Protein AF-A0A0K2RDH8-F1 (afdb_monomer_lite)

Structure (mmCIF, N/CA/C/O backbone):
data_AF-A0A0K2RDH8-F1
#
_entry.id   AF-A0A0K2RDH8-F1
#
loop_
_atom_site.group_PDB
_atom_site.id
_atom_site.type_symbol
_atom_site.label_atom_id
_atom_site.label_alt_id
_atom_site.label_comp_id
_atom_site.label_asym_id
_atom_site.label_entity_id
_atom_site.label_seq_id
_atom_site.pdbx_PDB_ins_code
_atom_site.Cartn_x
_atom_site.Cartn_y
_atom_site.Cartn_z
_atom_site.occupancy
_atom_site.B_iso_or_equiv
_atom_site.auth_seq_id
_atom_site.auth_comp_id
_atom_site.auth_asym_id
_atom_site.auth_atom_id
_atom_site.pdbx_PDB_model_num
ATOM 1 N N . MET A 1 1 ? 13.205 4.332 -32.716 1.00 70.31 1 MET A N 1
ATOM 2 C CA . MET A 1 1 ? 12.047 4.063 -33.598 1.00 70.31 1 MET A CA 1
ATOM 3 C C . MET A 1 1 ? 12.577 3.675 -34.963 1.00 70.31 1 MET A C 1
ATOM 5 O O . MET A 1 1 ? 13.585 4.235 -35.370 1.00 70.31 1 MET A O 1
ATOM 9 N N . LEU A 1 2 ? 11.935 2.725 -35.631 1.00 74.06 2 LEU A N 1
ATOM 10 C CA . LEU A 1 2 ? 12.314 2.208 -36.941 1.00 74.06 2 LEU A CA 1
ATOM 11 C C . LEU A 1 2 ? 11.098 2.278 -37.864 1.00 74.06 2 LEU A C 1
ATOM 13 O O . LEU A 1 2 ? 10.011 1.875 -37.451 1.00 74.06 2 LEU A O 1
ATOM 17 N N . LEU A 1 3 ? 11.282 2.765 -39.089 1.00 77.62 3 LEU A N 1
ATOM 18 C CA . LEU A 1 3 ? 10.248 2.863 -40.119 1.00 77.62 3 LEU A CA 1
ATOM 19 C C . LEU A 1 3 ? 10.689 2.112 -41.369 1.00 77.62 3 LEU A C 1
ATOM 21 O O . LEU A 1 3 ? 11.688 2.477 -41.971 1.00 77.62 3 LEU A O 1
ATOM 25 N N . GLY A 1 4 ? 9.931 1.100 -41.767 1.00 76.94 4 GLY A N 1
ATOM 26 C CA . GLY A 1 4 ? 10.148 0.283 -42.951 1.00 76.94 4 GLY A CA 1
ATOM 27 C C . GLY A 1 4 ? 9.168 0.606 -44.077 1.00 76.94 4 GLY A C 1
ATOM 28 O O . GLY A 1 4 ? 7.956 0.605 -43.856 1.00 76.94 4 GLY A O 1
ATOM 29 N N . LYS A 1 5 ? 9.676 0.829 -45.293 1.00 75.25 5 LYS A N 1
ATOM 30 C CA . LYS A 1 5 ? 8.886 0.920 -46.533 1.00 75.25 5 LYS A CA 1
ATOM 31 C C . LYS A 1 5 ? 8.709 -0.463 -47.156 1.00 75.25 5 LYS A C 1
ATOM 33 O O . LYS A 1 5 ? 9.671 -1.225 -47.198 1.00 75.25 5 LYS A O 1
ATOM 38 N N . VAL A 1 6 ? 7.524 -0.749 -47.685 1.00 73.75 6 VAL A N 1
ATOM 39 C CA . VAL A 1 6 ? 7.201 -1.987 -48.415 1.00 73.75 6 VAL A CA 1
ATOM 40 C C . VAL A 1 6 ? 7.017 -1.639 -49.905 1.00 73.75 6 VAL A C 1
ATOM 42 O O . VAL A 1 6 ? 6.419 -0.595 -50.184 1.00 73.75 6 VAL A O 1
ATOM 45 N N . PRO A 1 7 ? 7.541 -2.429 -50.865 1.00 57.62 7 PRO A N 1
ATOM 46 C CA . PRO A 1 7 ? 7.262 -2.232 -52.291 1.00 57.62 7 PRO A CA 1
ATOM 47 C C . PRO A 1 7 ? 5.766 -2.503 -52.540 1.00 57.62 7 PRO A C 1
ATOM 49 O O . PRO A 1 7 ? 5.285 -3.528 -52.076 1.00 57.62 7 PRO A O 1
ATOM 52 N N . ASP A 1 8 ? 5.047 -1.602 -53.222 1.00 61.34 8 ASP A N 1
ATOM 53 C CA . ASP A 1 8 ? 3.603 -1.680 -53.578 1.00 61.34 8 ASP A CA 1
ATOM 54 C C . ASP A 1 8 ? 2.563 -0.944 -52.690 1.00 61.34 8 ASP A C 1
ATOM 56 O O . ASP A 1 8 ? 1.364 -1.165 -52.838 1.00 61.34 8 ASP A O 1
ATOM 60 N N . ASP A 1 9 ? 2.986 0.050 -51.897 1.00 53.94 9 ASP A N 1
ATOM 61 C CA . ASP A 1 9 ? 2.147 1.177 -51.415 1.00 53.94 9 ASP A CA 1
ATOM 62 C C . ASP A 1 9 ? 1.380 1.047 -50.060 1.00 53.94 9 ASP A C 1
ATOM 64 O O . ASP A 1 9 ? 1.060 -0.014 -49.524 1.00 53.94 9 ASP A O 1
ATOM 68 N N . VAL A 1 10 ? 1.076 2.233 -49.516 1.00 53.38 10 VAL A N 1
ATOM 69 C CA . VAL A 1 10 ? 0.129 2.654 -48.457 1.00 53.38 10 VAL A CA 1
ATOM 70 C C . VAL A 1 10 ? 0.332 2.267 -46.979 1.00 53.38 10 VAL A C 1
ATOM 72 O O . VAL A 1 10 ? -0.250 2.956 -46.135 1.00 53.38 10 VAL A O 1
ATOM 75 N N . ASN A 1 11 ? 1.114 1.245 -46.601 1.00 56.88 11 ASN A N 1
ATOM 76 C CA . ASN A 1 11 ? 1.209 0.840 -45.179 1.00 56.88 11 ASN A CA 1
ATOM 77 C C . ASN A 1 11 ? 2.652 0.566 -44.699 1.00 56.88 11 ASN A C 1
ATOM 79 O O . ASN A 1 11 ? 3.202 -0.500 -44.978 1.00 56.88 11 ASN A O 1
ATOM 83 N N . PRO A 1 12 ? 3.288 1.500 -43.968 1.00 70.12 12 PRO A N 1
ATOM 84 C CA . PRO A 1 12 ? 4.641 1.291 -43.472 1.00 70.12 12 PRO A CA 1
ATOM 85 C C . PRO A 1 12 ? 4.682 0.317 -42.284 1.00 70.12 12 PRO A C 1
ATOM 87 O O . PRO A 1 12 ? 3.743 0.223 -41.491 1.00 70.12 12 PRO A O 1
ATOM 90 N N . VAL A 1 13 ? 5.817 -0.364 -42.114 1.00 71.94 13 VAL A N 1
ATOM 91 C CA . VAL A 1 13 ? 6.106 -1.161 -40.913 1.00 71.94 13 VAL A CA 1
ATOM 92 C C . VAL A 1 13 ? 6.789 -0.255 -39.898 1.00 71.94 13 VAL A C 1
ATOM 94 O O . VAL A 1 13 ? 7.854 0.284 -40.183 1.00 71.94 13 VAL A O 1
ATOM 97 N N . LEU A 1 14 ? 6.221 -0.091 -38.707 1.00 73.44 14 LEU A N 1
ATOM 98 C CA . LEU A 1 14 ? 6.846 0.686 -37.639 1.00 73.44 14 LEU A CA 1
ATOM 99 C C . LEU A 1 14 ? 7.267 -0.239 -36.500 1.00 73.44 14 LEU A C 1
ATOM 101 O O . LEU A 1 14 ? 6.499 -1.092 -36.050 1.00 73.44 14 LEU A O 1
ATOM 105 N N . ALA A 1 15 ? 8.460 -0.018 -35.965 1.00 69.31 15 ALA A N 1
ATOM 106 C CA . ALA A 1 15 ? 8.863 -0.637 -34.717 1.00 69.31 15 ALA A CA 1
ATOM 107 C C . ALA A 1 15 ? 9.393 0.392 -33.723 1.00 69.31 15 ALA A C 1
ATOM 109 O O . ALA A 1 15 ? 10.124 1.331 -34.057 1.00 69.31 15 ALA A O 1
ATOM 110 N N . VAL A 1 16 ? 9.036 0.193 -32.460 1.00 76.56 16 VAL A N 1
ATOM 111 C CA . VAL A 1 16 ? 9.572 0.967 -31.346 1.00 76.56 16 VAL A CA 1
ATOM 112 C C . VAL A 1 16 ? 10.295 -0.001 -30.428 1.00 76.56 16 VAL A C 1
ATOM 114 O O . VAL A 1 16 ? 9.712 -0.953 -29.917 1.00 76.56 16 VAL A O 1
ATOM 117 N N . VAL A 1 17 ? 11.586 0.253 -30.240 1.00 73.00 17 VAL A N 1
ATOM 118 C CA . VAL A 1 17 ? 12.487 -0.595 -29.462 1.00 73.00 17 VAL A CA 1
ATOM 119 C C . VAL A 1 17 ? 13.067 0.242 -28.342 1.00 73.00 17 VAL A C 1
ATOM 121 O O . VAL A 1 17 ? 13.613 1.318 -28.595 1.00 73.00 17 VAL A O 1
ATOM 124 N N . HIS A 1 18 ? 12.958 -0.246 -27.109 1.00 73.19 18 HIS A N 1
ATOM 125 C CA . HIS A 1 18 ? 13.639 0.353 -25.970 1.00 73.19 18 HIS A CA 1
ATOM 126 C C . HIS A 1 18 ? 14.920 -0.420 -25.660 1.00 73.19 18 HIS A C 1
ATOM 128 O O . HIS A 1 18 ? 14.896 -1.425 -24.953 1.00 73.19 18 HIS A O 1
ATOM 134 N N . ALA A 1 19 ? 16.043 0.062 -26.182 1.00 73.50 19 ALA A N 1
ATOM 135 C CA . ALA A 1 19 ? 17.353 -0.539 -25.971 1.00 73.50 19 ALA A CA 1
ATOM 136 C C . ALA A 1 19 ? 18.083 0.146 -24.802 1.00 73.50 19 ALA A C 1
ATOM 138 O O . ALA A 1 19 ? 18.918 1.027 -24.988 1.00 73.50 19 ALA A O 1
ATOM 139 N N . GLY A 1 20 ? 17.726 -0.237 -23.571 1.00 73.75 20 GLY A N 1
ATOM 140 C CA . GLY A 1 20 ? 18.547 0.050 -22.386 1.00 73.75 20 GLY A CA 1
ATOM 141 C C . GLY A 1 20 ? 19.784 -0.858 -22.329 1.00 73.75 20 GLY A C 1
ATOM 142 O O . GLY A 1 20 ? 19.969 -1.692 -23.207 1.00 73.75 20 GLY A O 1
ATOM 143 N N . ARG A 1 21 ? 20.597 -0.772 -21.265 1.00 79.62 21 ARG A N 1
ATOM 144 C CA . ARG A 1 21 ? 21.811 -1.606 -21.078 1.00 79.62 21 ARG A CA 1
ATOM 145 C C . ARG A 1 21 ? 21.624 -3.100 -21.423 1.00 79.62 21 ARG A C 1
ATOM 147 O O . ARG A 1 21 ? 22.344 -3.577 -22.294 1.00 79.62 21 ARG A O 1
ATOM 154 N N . PRO A 1 22 ? 20.657 -3.834 -20.827 1.00 72.50 22 PRO A N 1
ATOM 155 C CA . PRO A 1 22 ? 20.458 -5.247 -21.160 1.00 72.50 22 PRO A CA 1
ATOM 156 C C . PRO A 1 22 ? 19.930 -5.455 -22.584 1.00 72.50 22 PRO A C 1
ATOM 158 O O . PRO A 1 22 ? 20.224 -6.472 -23.192 1.00 72.50 22 PRO A O 1
ATOM 161 N N . GLY A 1 23 ? 19.175 -4.498 -23.133 1.00 71.12 23 GLY A N 1
ATOM 162 C CA . GLY A 1 23 ? 18.646 -4.582 -24.495 1.00 71.12 23 GLY A CA 1
ATOM 163 C C . GLY A 1 23 ? 19.726 -4.390 -25.558 1.00 71.12 23 GLY A C 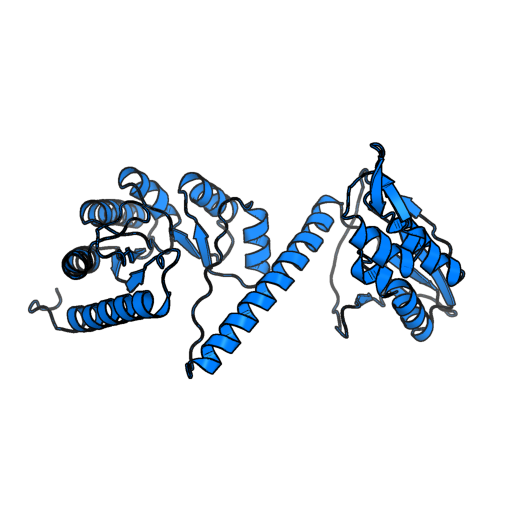1
ATOM 164 O O . GLY A 1 23 ? 19.755 -5.136 -26.530 1.00 71.12 23 GLY A O 1
ATOM 165 N N . VAL A 1 24 ? 20.632 -3.430 -25.352 1.00 80.31 24 VAL A N 1
ATOM 166 C CA . VAL A 1 24 ? 21.806 -3.230 -26.214 1.00 80.31 24 VAL A CA 1
ATOM 167 C C . VAL A 1 24 ? 22.713 -4.456 -26.144 1.00 80.31 24 VAL A C 1
ATOM 169 O O . VAL A 1 24 ? 23.054 -4.998 -27.187 1.00 80.31 24 VAL A O 1
ATOM 172 N N . ALA A 1 25 ? 23.013 -4.960 -24.942 1.00 75.06 25 ALA A N 1
ATOM 173 C CA . ALA A 1 25 ? 23.822 -6.170 -24.778 1.00 75.06 25 ALA A CA 1
ATOM 174 C C . ALA A 1 25 ? 23.176 -7.427 -25.397 1.00 75.06 25 ALA A C 1
ATOM 176 O O . ALA A 1 25 ? 23.885 -8.304 -25.877 1.00 75.06 25 ALA A O 1
ATOM 177 N N . ALA A 1 26 ? 21.842 -7.510 -25.409 1.00 76.44 26 ALA A N 1
ATOM 178 C CA . ALA A 1 26 ? 21.089 -8.610 -26.017 1.00 76.44 26 ALA A CA 1
ATOM 179 C C . ALA A 1 26 ? 20.727 -8.382 -27.499 1.00 76.44 26 ALA A C 1
ATOM 181 O O . ALA A 1 26 ? 19.942 -9.150 -28.051 1.00 76.44 26 ALA A O 1
ATOM 182 N N . ASP A 1 27 ? 21.247 -7.322 -28.126 1.00 78.06 27 ASP A N 1
ATOM 183 C CA . ASP A 1 27 ? 21.062 -6.999 -29.547 1.00 78.06 27 ASP A CA 1
ATOM 184 C C . ASP A 1 27 ? 19.591 -6.960 -30.027 1.00 78.06 27 ASP A C 1
ATOM 186 O O . ASP A 1 27 ? 19.226 -7.342 -31.143 1.00 78.06 27 ASP A O 1
ATOM 190 N N . ILE A 1 28 ? 18.693 -6.457 -29.172 1.00 75.88 28 ILE A N 1
ATOM 191 C CA . ILE A 1 28 ? 17.247 -6.435 -29.468 1.00 75.88 28 ILE A CA 1
ATOM 192 C C . ILE A 1 28 ? 16.892 -5.532 -30.662 1.00 75.88 28 ILE A C 1
ATOM 194 O O . ILE A 1 28 ? 15.822 -5.670 -31.263 1.00 75.88 28 ILE A O 1
ATOM 198 N N . VAL A 1 29 ? 17.765 -4.575 -30.987 1.00 82.12 29 VAL A N 1
ATOM 199 C CA . VAL A 1 29 ? 17.591 -3.639 -32.103 1.00 82.12 29 VAL A CA 1
ATOM 200 C C . VAL A 1 29 ? 17.701 -4.397 -33.418 1.00 82.12 29 VAL A C 1
ATOM 202 O O . VAL A 1 29 ? 16.797 -4.302 -34.251 1.00 82.12 29 VAL A O 1
ATOM 205 N N . SER A 1 30 ? 18.735 -5.223 -33.558 1.00 84.06 30 SER A N 1
ATOM 206 C CA . SER A 1 30 ? 18.935 -6.062 -34.734 1.00 84.06 30 SER A CA 1
ATOM 207 C C . SER A 1 30 ? 17.834 -7.102 -34.879 1.00 84.06 30 SER A C 1
ATOM 209 O O . SER A 1 30 ? 17.258 -7.243 -35.959 1.00 84.06 30 SER A O 1
ATOM 211 N N . ALA A 1 31 ? 17.444 -7.749 -33.777 1.00 76.38 31 ALA A N 1
ATOM 212 C CA . ALA A 1 31 ? 16.314 -8.679 -33.770 1.00 76.38 31 ALA A CA 1
ATOM 213 C C . ALA A 1 31 ? 15.014 -8.017 -34.266 1.00 76.38 31 ALA A C 1
ATOM 215 O O . ALA A 1 31 ? 14.235 -8.618 -35.008 1.00 76.38 31 ALA A O 1
ATOM 216 N N . THR A 1 32 ? 14.798 -6.747 -33.916 1.00 77.50 32 THR A N 1
ATOM 217 C CA . THR A 1 32 ? 13.632 -5.996 -34.389 1.00 77.50 32 THR A CA 1
ATOM 218 C C . THR A 1 32 ? 13.702 -5.702 -35.882 1.00 77.50 32 THR A C 1
ATOM 220 O O . THR A 1 32 ? 12.703 -5.843 -36.581 1.00 77.50 32 THR A O 1
ATOM 223 N N . VAL A 1 33 ? 14.867 -5.303 -36.388 1.00 82.38 33 VAL A N 1
ATOM 224 C CA . VAL A 1 33 ? 15.071 -5.060 -37.823 1.00 82.38 33 VAL A CA 1
ATOM 225 C C . VAL A 1 33 ? 14.799 -6.326 -38.633 1.00 82.38 33 VAL A C 1
ATOM 227 O O . VAL A 1 33 ? 14.132 -6.257 -39.666 1.00 82.38 33 VAL A O 1
ATOM 230 N N . VAL A 1 34 ? 15.265 -7.482 -38.152 1.00 82.31 34 VAL A N 1
ATOM 231 C CA . VAL A 1 34 ? 14.977 -8.787 -38.764 1.00 82.31 34 VAL A CA 1
ATOM 232 C C . VAL A 1 34 ? 13.469 -9.027 -38.827 1.00 82.31 34 VAL A C 1
ATOM 234 O O . VAL A 1 34 ? 12.943 -9.345 -39.891 1.00 82.31 34 VAL A O 1
ATOM 237 N N . GLU A 1 35 ? 12.750 -8.789 -37.731 1.00 77.25 35 GLU A N 1
ATOM 238 C CA . GLU A 1 35 ? 11.293 -8.941 -37.703 1.00 77.25 35 GLU A CA 1
ATOM 239 C C . GLU A 1 35 ? 10.574 -7.956 -38.641 1.00 77.25 35 GLU A C 1
ATOM 241 O O . GLU A 1 35 ? 9.589 -8.310 -39.289 1.00 77.25 35 GLU A O 1
ATOM 246 N N . MET A 1 36 ? 11.071 -6.725 -38.778 1.00 79.50 36 MET A N 1
ATOM 247 C CA . MET A 1 36 ? 10.525 -5.763 -39.739 1.00 79.50 36 MET A CA 1
ATOM 248 C C . MET A 1 36 ? 10.727 -6.225 -41.184 1.00 79.50 36 MET A C 1
ATOM 250 O O . MET A 1 36 ? 9.798 -6.133 -41.988 1.00 79.50 36 MET A O 1
ATOM 254 N N . ARG A 1 37 ? 11.912 -6.753 -41.514 1.00 83.19 37 ARG A N 1
ATOM 255 C CA . ARG A 1 37 ? 12.211 -7.319 -42.840 1.00 83.19 37 ARG A CA 1
ATOM 256 C C . ARG A 1 37 ? 11.327 -8.528 -43.142 1.00 83.19 37 ARG A C 1
ATOM 258 O O . ARG A 1 37 ? 10.756 -8.594 -44.226 1.00 83.19 37 ARG A O 1
ATOM 265 N N . ASN A 1 38 ? 11.116 -9.414 -42.166 1.00 76.69 38 ASN A N 1
ATOM 266 C CA . ASN A 1 38 ? 10.187 -10.547 -42.288 1.00 76.69 38 ASN A CA 1
ATOM 267 C C . ASN A 1 38 ? 8.746 -10.103 -42.592 1.00 76.69 38 ASN A C 1
ATOM 269 O O . ASN A 1 38 ? 7.980 -10.843 -43.202 1.00 76.69 38 ASN A O 1
ATOM 273 N N . ARG A 1 39 ? 8.381 -8.879 -42.196 1.00 74.00 39 ARG A N 1
ATOM 274 C CA . ARG A 1 39 ? 7.083 -8.251 -42.484 1.00 74.00 39 ARG A CA 1
ATOM 275 C C . ARG A 1 39 ? 7.057 -7.446 -43.786 1.00 74.00 39 ARG A C 1
ATOM 277 O O . ARG A 1 39 ? 6.084 -6.740 -44.033 1.00 74.00 39 ARG A O 1
ATOM 284 N N . GLY A 1 40 ? 8.096 -7.548 -44.612 1.00 79.62 40 GLY A N 1
ATOM 285 C CA . GLY A 1 40 ? 8.171 -6.916 -45.929 1.00 79.62 40 GLY A CA 1
ATOM 286 C C . GLY A 1 40 ? 8.832 -5.537 -45.949 1.00 79.62 40 GLY A C 1
ATOM 287 O O . GLY A 1 40 ? 8.817 -4.884 -46.990 1.00 79.62 40 GLY A O 1
ATOM 288 N N . ALA A 1 41 ? 9.424 -5.069 -44.843 1.00 80.38 41 ALA A N 1
ATOM 289 C CA . ALA A 1 41 ? 10.174 -3.815 -44.852 1.00 80.38 41 ALA A CA 1
ATOM 290 C C . ALA A 1 41 ? 11.450 -3.945 -45.706 1.00 80.38 41 ALA A C 1
ATOM 292 O O . ALA A 1 41 ? 12.405 -4.610 -45.309 1.00 80.38 41 ALA A O 1
ATOM 293 N N . ALA A 1 42 ? 11.471 -3.277 -46.857 1.00 76.94 42 ALA A N 1
ATOM 294 C CA . ALA A 1 42 ? 12.588 -3.260 -47.796 1.00 76.94 42 ALA A CA 1
ATOM 295 C C . ALA A 1 42 ? 13.574 -2.109 -47.529 1.00 76.94 42 ALA A C 1
ATOM 297 O O . ALA A 1 42 ? 14.782 -2.309 -47.616 1.00 76.94 42 ALA A O 1
ATOM 298 N N . ALA A 1 43 ? 13.081 -0.921 -47.161 1.00 81.00 43 ALA A N 1
ATOM 299 C CA . ALA A 1 43 ? 13.923 0.224 -46.794 1.00 81.00 43 ALA A CA 1
ATOM 300 C C . ALA A 1 43 ? 13.580 0.700 -45.383 1.00 81.00 43 ALA A C 1
ATOM 302 O O . ALA A 1 43 ? 12.448 1.124 -45.152 1.00 81.00 43 ALA A O 1
ATOM 303 N N . ILE A 1 44 ? 14.534 0.612 -44.450 1.00 82.62 44 ILE A N 1
ATOM 304 C CA . ILE A 1 44 ? 14.329 0.949 -43.036 1.00 82.62 44 ILE A CA 1
ATOM 305 C C . ILE A 1 44 ? 15.114 2.214 -42.678 1.00 82.62 44 ILE A C 1
ATOM 307 O O . ILE A 1 44 ? 16.330 2.249 -42.845 1.00 82.62 44 ILE A O 1
ATOM 311 N N . SER A 1 45 ? 14.417 3.214 -42.142 1.00 80.69 45 SER A N 1
ATOM 312 C CA . SER A 1 45 ? 14.985 4.422 -41.535 1.00 80.69 45 SER A CA 1
ATOM 313 C C . SER A 1 45 ? 14.870 4.348 -40.013 1.00 80.69 45 SER A C 1
ATOM 315 O O . SER A 1 45 ? 13.899 3.794 -39.484 1.00 80.69 45 SER A O 1
ATOM 317 N N . ALA A 1 46 ? 15.839 4.912 -39.292 1.00 81.88 46 ALA A N 1
ATOM 318 C CA . ALA A 1 46 ? 15.867 4.876 -37.832 1.00 81.88 46 ALA A CA 1
ATOM 319 C C . ALA A 1 46 ? 15.970 6.264 -37.189 1.00 81.88 46 ALA A C 1
ATOM 321 O O . ALA A 1 46 ? 16.707 7.131 -37.644 1.00 81.88 46 ALA A O 1
ATOM 322 N N . TRP A 1 47 ? 15.300 6.435 -36.050 1.00 84.31 47 TRP A N 1
ATOM 323 C CA . TRP A 1 47 ? 15.434 7.593 -35.162 1.00 84.31 47 TRP A CA 1
ATOM 324 C C . TRP A 1 47 ? 15.869 7.102 -33.781 1.00 84.31 47 TRP A C 1
ATOM 326 O O . TRP A 1 47 ? 15.197 6.247 -33.184 1.00 84.31 47 TRP A O 1
ATOM 336 N N . VAL A 1 48 ? 16.972 7.650 -33.265 1.00 78.56 48 VAL A N 1
ATOM 337 C CA . VAL A 1 48 ? 17.544 7.307 -31.955 1.00 78.56 48 VAL A CA 1
ATOM 338 C C . VAL A 1 48 ? 17.454 8.530 -31.044 1.00 78.56 48 VAL A C 1
ATOM 340 O O . VAL A 1 48 ? 18.196 9.496 -31.191 1.00 78.56 48 VAL A O 1
ATOM 343 N N . GLY A 1 49 ? 16.523 8.502 -30.093 1.00 63.44 49 GLY A N 1
ATOM 344 C CA . GLY A 1 49 ? 16.353 9.561 -29.098 1.00 63.44 49 GLY A CA 1
ATOM 345 C C . GLY A 1 49 ? 14.969 9.529 -28.438 1.00 63.44 49 GLY A C 1
ATOM 346 O O . GLY A 1 49 ? 14.088 8.806 -28.912 1.00 63.44 49 GLY A O 1
ATOM 347 N N . PRO A 1 50 ? 14.751 10.302 -27.357 1.00 60.53 50 PRO A N 1
ATOM 348 C CA . PRO A 1 50 ? 15.760 11.010 -26.567 1.00 60.53 50 PRO A CA 1
ATOM 349 C C . PRO A 1 50 ? 16.590 10.041 -25.711 1.00 60.53 50 PRO A C 1
ATOM 351 O O . PRO A 1 50 ? 16.086 9.031 -25.223 1.00 60.53 50 PRO A O 1
ATOM 354 N N . SER A 1 51 ? 17.862 10.364 -25.495 1.00 64.38 51 SER A N 1
ATOM 355 C CA . SER A 1 51 ? 18.792 9.533 -24.727 1.00 64.38 51 SER A CA 1
ATOM 356 C C . SER A 1 51 ? 19.711 10.366 -23.840 1.00 64.38 51 SER A C 1
ATOM 358 O O . SER A 1 51 ? 20.027 11.510 -24.167 1.00 64.38 51 SER A O 1
ATOM 360 N N . ILE A 1 52 ? 20.152 9.781 -22.725 1.00 61.53 52 ILE A N 1
ATOM 361 C CA . ILE A 1 52 ? 21.192 10.368 -21.870 1.00 61.53 52 ILE A CA 1
ATOM 362 C C . ILE A 1 52 ? 22.521 10.292 -22.632 1.00 61.53 52 ILE A C 1
ATOM 364 O O . ILE A 1 52 ? 22.797 9.273 -23.266 1.00 61.53 52 ILE A O 1
ATOM 368 N N . CYS A 1 53 ? 23.310 11.369 -22.611 1.00 74.25 53 CYS A N 1
ATOM 369 C CA . CYS A 1 53 ? 24.608 11.371 -23.279 1.00 74.25 53 CYS A CA 1
ATOM 370 C C . CYS A 1 53 ? 25.566 10.377 -22.605 1.00 74.25 53 CYS A C 1
ATOM 372 O O . CYS A 1 53 ? 25.501 10.200 -21.386 1.00 74.25 53 CYS A O 1
ATOM 374 N N . GLY A 1 54 ? 26.450 9.746 -23.384 1.00 75.56 54 GLY A N 1
ATOM 375 C CA . GLY A 1 54 ? 27.417 8.770 -22.869 1.00 75.56 54 GLY A CA 1
ATOM 376 C C . GLY A 1 54 ? 28.335 9.322 -21.780 1.00 75.56 54 GLY A C 1
ATOM 377 O O . GLY A 1 54 ? 28.776 8.573 -20.924 1.00 75.56 54 GLY A O 1
ATOM 378 N N . GLU A 1 55 ? 28.527 10.641 -21.745 1.00 78.75 55 GLU A N 1
ATOM 379 C CA . GLU A 1 55 ? 29.402 11.340 -20.799 1.00 78.75 55 GLU A CA 1
ATOM 380 C C . GLU A 1 55 ? 28.656 11.899 -19.567 1.00 78.75 55 GLU A C 1
ATOM 382 O O . GLU A 1 55 ? 29.256 12.537 -18.702 1.00 78.75 55 GLU A O 1
ATOM 387 N N . CYS A 1 56 ? 27.332 11.712 -19.490 1.00 70.38 56 CYS A N 1
ATOM 388 C CA . CYS A 1 56 ? 26.457 12.422 -18.548 1.00 70.38 56 CYS A CA 1
ATOM 389 C C . CYS A 1 56 ? 26.139 11.637 -17.265 1.00 70.38 56 CYS A C 1
ATOM 391 O O . CYS A 1 56 ? 25.453 12.169 -16.390 1.00 70.38 56 CYS A O 1
ATOM 393 N N . TYR A 1 57 ? 26.534 10.367 -17.163 1.00 67.50 57 TYR A N 1
ATOM 394 C CA . TYR A 1 57 ? 26.180 9.523 -16.024 1.00 67.50 57 TYR A CA 1
ATOM 395 C C . TYR A 1 57 ? 27.215 8.432 -15.777 1.00 67.50 57 TYR A C 1
ATOM 397 O O . TYR A 1 57 ? 27.799 7.883 -16.706 1.00 67.50 57 TYR A O 1
ATOM 405 N N . GLU A 1 58 ? 27.398 8.111 -14.504 1.00 86.31 58 GLU A N 1
ATOM 406 C CA . GLU A 1 58 ? 28.356 7.113 -14.055 1.00 86.31 58 GLU A CA 1
ATOM 407 C C . GLU A 1 58 ? 27.715 5.729 -13.937 1.00 86.31 58 GLU A C 1
ATOM 409 O O . GLU A 1 58 ? 26.544 5.583 -13.563 1.00 86.31 58 GLU A O 1
ATOM 414 N N . VAL A 1 59 ? 28.506 4.702 -14.233 1.00 80.69 59 VAL A N 1
ATOM 415 C CA . VAL A 1 59 ? 28.168 3.297 -14.010 1.00 80.69 59 VAL A CA 1
ATOM 416 C C . VAL A 1 59 ? 29.307 2.585 -13.274 1.00 80.69 59 VAL A C 1
ATOM 418 O O . VAL A 1 59 ? 30.451 3.012 -13.369 1.00 80.69 59 VAL A O 1
ATOM 421 N N . PRO A 1 60 ? 29.048 1.468 -12.573 1.00 88.25 60 PRO A N 1
ATOM 422 C CA . PRO A 1 60 ? 30.121 0.619 -12.063 1.00 88.25 60 PRO A CA 1
ATOM 423 C C . PRO A 1 60 ? 31.067 0.139 -13.174 1.00 88.25 60 PRO A C 1
ATOM 425 O O . PRO A 1 60 ? 30.614 -0.246 -14.253 1.00 88.25 60 PRO A O 1
ATOM 428 N N . GLU A 1 61 ? 32.368 0.083 -12.885 1.00 89.38 61 GLU A N 1
ATOM 429 C CA . GLU A 1 61 ? 33.407 -0.312 -13.852 1.00 89.38 61 GLU A CA 1
ATOM 430 C C . GLU A 1 61 ? 33.157 -1.692 -14.473 1.00 89.38 61 GLU A C 1
ATOM 432 O O . GLU A 1 61 ? 33.262 -1.868 -15.687 1.00 89.38 61 GLU A O 1
ATOM 437 N N . GLN A 1 62 ? 32.753 -2.662 -13.648 1.00 82.50 62 GLN A N 1
ATOM 438 C CA . GLN A 1 62 ? 32.431 -4.006 -14.125 1.00 82.50 62 GLN A CA 1
ATOM 439 C C . GLN A 1 62 ? 31.282 -3.980 -15.138 1.00 82.50 62 GLN A C 1
ATOM 441 O O . GLN A 1 62 ? 31.371 -4.588 -16.195 1.00 82.50 62 GLN A O 1
ATOM 446 N N . LEU A 1 63 ? 30.234 -3.199 -14.864 1.00 80.00 63 LEU A N 1
ATOM 447 C CA . LEU A 1 63 ? 29.080 -3.086 -15.753 1.00 80.00 63 LEU A CA 1
ATOM 448 C C . LEU A 1 63 ? 29.453 -2.445 -17.095 1.00 80.00 63 LEU A C 1
ATOM 450 O O . LEU A 1 63 ? 28.918 -2.833 -18.132 1.00 80.00 63 LEU A O 1
ATOM 454 N N . ARG A 1 64 ? 30.342 -1.450 -17.080 1.00 93.56 64 ARG A N 1
ATOM 455 C CA . ARG A 1 64 ? 30.849 -0.832 -18.305 1.00 93.56 64 ARG A CA 1
ATOM 456 C C . ARG A 1 64 ? 31.613 -1.840 -19.152 1.00 93.56 64 ARG A C 1
ATOM 458 O O . ARG A 1 64 ? 31.352 -1.942 -20.346 1.00 93.56 64 ARG A O 1
ATOM 465 N N . THR A 1 65 ? 32.496 -2.601 -18.510 1.00 91.38 65 THR A N 1
ATOM 466 C CA . THR A 1 65 ? 33.269 -3.673 -19.142 1.00 91.38 65 THR A CA 1
ATOM 467 C C . THR A 1 65 ? 32.356 -4.741 -19.741 1.00 91.38 65 THR A C 1
ATOM 469 O O . THR A 1 65 ? 32.518 -5.081 -20.908 1.00 91.38 65 THR A O 1
ATOM 472 N N . ASP A 1 66 ? 31.352 -5.212 -18.999 1.00 83.94 66 ASP A N 1
ATOM 473 C CA . ASP A 1 66 ? 30.449 -6.277 -19.453 1.00 83.94 66 ASP A CA 1
ATOM 474 C C . ASP A 1 66 ? 29.623 -5.857 -20.681 1.00 83.94 66 ASP A C 1
ATOM 476 O O . ASP A 1 66 ? 29.466 -6.626 -21.629 1.00 83.94 66 ASP A O 1
ATOM 480 N N . VAL A 1 67 ? 29.100 -4.625 -20.695 1.00 83.06 67 VAL A N 1
ATOM 481 C CA . VAL A 1 67 ? 28.304 -4.120 -21.828 1.00 83.06 67 VAL A CA 1
ATOM 482 C C . VAL A 1 67 ? 29.197 -3.800 -23.028 1.00 83.06 67 VAL A C 1
ATOM 484 O O . VAL A 1 67 ? 28.836 -4.144 -24.152 1.00 83.06 67 VAL A O 1
ATOM 487 N N . ALA A 1 68 ? 30.374 -3.208 -22.807 1.00 91.06 68 ALA A N 1
ATOM 488 C CA . ALA A 1 68 ? 31.325 -2.909 -23.876 1.00 91.06 68 ALA A CA 1
ATOM 489 C C . ALA A 1 68 ? 31.960 -4.171 -24.482 1.00 91.06 68 ALA A C 1
ATOM 491 O O . ALA A 1 68 ? 32.335 -4.160 -25.650 1.00 91.06 68 ALA A O 1
ATOM 492 N N . ALA A 1 69 ? 32.038 -5.275 -23.733 1.00 90.25 69 ALA A N 1
ATOM 493 C CA . ALA A 1 69 ? 32.448 -6.568 -24.276 1.00 90.25 69 ALA A CA 1
ATOM 494 C C . ALA A 1 69 ? 31.449 -7.101 -25.319 1.00 90.25 69 ALA A C 1
ATOM 496 O O . ALA A 1 69 ? 31.858 -7.756 -26.274 1.00 90.25 69 ALA A O 1
ATOM 497 N N . ALA A 1 70 ? 30.153 -6.811 -25.148 1.00 83.94 70 ALA A N 1
ATOM 498 C CA . ALA A 1 70 ? 29.111 -7.181 -26.105 1.00 83.94 70 ALA A CA 1
ATOM 499 C C . ALA A 1 70 ? 28.967 -6.159 -27.247 1.00 83.94 70 ALA A C 1
ATOM 501 O O . ALA A 1 70 ? 28.767 -6.547 -28.394 1.00 83.94 70 ALA A O 1
ATOM 502 N N . VAL A 1 71 ? 29.059 -4.860 -26.939 1.00 90.62 71 VAL A N 1
ATOM 503 C CA . VAL A 1 71 ? 28.910 -3.757 -27.903 1.00 90.62 71 VAL A CA 1
ATOM 504 C C . VAL A 1 71 ? 29.976 -2.685 -27.620 1.00 90.62 71 VAL A C 1
ATOM 506 O O . VAL A 1 71 ? 29.736 -1.795 -26.792 1.00 90.62 71 VAL A O 1
ATOM 509 N N . PRO A 1 72 ? 31.155 -2.752 -28.269 1.00 94.75 72 PRO A N 1
ATOM 510 C CA . PRO A 1 72 ? 32.313 -1.903 -27.963 1.00 94.75 72 PRO A CA 1
ATOM 511 C C . PRO A 1 72 ? 32.044 -0.399 -28.025 1.00 94.75 72 PRO A C 1
ATOM 513 O O . PRO A 1 72 ? 32.582 0.365 -27.226 1.00 94.75 72 PRO A O 1
ATOM 516 N N . GLU A 1 73 ? 31.159 0.034 -28.918 1.00 94.06 73 GLU A N 1
ATOM 517 C CA . GLU A 1 73 ? 30.796 1.437 -29.135 1.00 94.06 73 GLU A CA 1
ATOM 518 C C . GLU A 1 73 ? 30.033 2.042 -27.955 1.00 94.06 73 GLU A C 1
ATOM 520 O O . GLU A 1 73 ? 29.852 3.255 -27.891 1.00 94.06 73 GLU A O 1
ATOM 525 N N . THR A 1 74 ? 29.600 1.216 -26.998 1.00 92.62 74 THR A N 1
ATOM 526 C CA . THR A 1 74 ? 29.022 1.706 -25.746 1.00 92.62 74 THR A CA 1
ATOM 527 C C . THR A 1 74 ? 30.068 2.210 -24.760 1.00 92.62 74 THR A C 1
ATOM 529 O O . THR A 1 74 ? 29.697 2.883 -23.801 1.00 92.62 74 THR A O 1
ATOM 532 N N . TRP A 1 75 ? 31.356 1.920 -24.957 1.00 95.62 75 TRP A N 1
ATOM 533 C CA . TRP A 1 75 ? 32.409 2.359 -24.049 1.00 95.62 75 TRP A CA 1
ATOM 534 C C . TRP A 1 75 ? 32.477 3.886 -23.969 1.00 95.62 75 TRP A C 1
ATOM 536 O O . TRP A 1 75 ? 32.703 4.569 -24.967 1.00 95.62 75 TRP A O 1
ATOM 546 N N . SER A 1 76 ? 32.325 4.432 -22.763 1.00 93.38 76 SER A N 1
ATOM 547 C CA . SER A 1 76 ? 32.431 5.869 -22.537 1.00 93.38 76 SER A CA 1
ATOM 548 C C . SER A 1 76 ? 33.032 6.187 -21.168 1.00 93.38 76 SER A C 1
ATOM 550 O O . SER A 1 76 ? 33.245 5.313 -20.320 1.00 93.38 76 SER A O 1
ATOM 552 N N . THR A 1 77 ? 33.319 7.463 -20.962 1.00 91.19 77 THR A N 1
ATOM 553 C CA . THR A 1 77 ? 33.759 8.044 -19.694 1.00 91.19 77 THR A CA 1
ATOM 554 C C . THR A 1 77 ? 32.980 9.328 -19.470 1.00 91.19 77 THR A C 1
ATOM 556 O O . THR A 1 77 ? 32.724 10.065 -20.420 1.00 91.19 77 THR A O 1
ATOM 559 N N . THR A 1 78 ? 32.601 9.608 -18.227 1.00 83.81 78 THR A N 1
ATOM 560 C CA . THR A 1 78 ? 31.915 10.854 -17.889 1.00 83.81 78 THR A CA 1
ATOM 561 C C . THR A 1 78 ? 32.807 12.062 -18.155 1.00 83.81 78 THR A C 1
ATOM 563 O O . THR A 1 78 ? 34.036 11.951 -18.202 1.00 83.81 78 THR A O 1
ATOM 566 N N . SER A 1 79 ? 32.208 13.251 -18.247 1.00 76.06 79 SER A N 1
ATOM 567 C CA . SER A 1 79 ? 32.976 14.498 -18.381 1.00 76.06 79 SER A CA 1
ATOM 568 C C . SER A 1 79 ? 33.843 14.833 -17.153 1.00 76.06 79 SER A C 1
ATOM 570 O O . SER A 1 79 ? 34.681 15.729 -17.222 1.00 76.06 79 SER A O 1
ATOM 572 N N . TRP A 1 80 ? 33.695 14.089 -16.050 1.00 82.06 80 TRP A N 1
ATOM 573 C CA . TRP A 1 80 ? 34.524 14.151 -14.839 1.00 82.06 80 TRP A CA 1
ATOM 574 C C . TRP A 1 80 ? 35.386 12.891 -14.623 1.00 82.06 80 TRP A C 1
ATOM 576 O O . TRP A 1 80 ? 35.912 12.684 -13.531 1.00 82.06 80 TRP A O 1
ATOM 586 N N . GLY A 1 81 ? 35.577 12.068 -15.662 1.00 88.44 81 GLY A N 1
ATOM 587 C CA . GLY A 1 81 ? 36.598 11.013 -15.697 1.00 88.44 81 GLY A CA 1
ATOM 588 C C . GLY A 1 81 ? 36.215 9.683 -15.043 1.00 88.44 81 GLY A C 1
ATOM 589 O O . GLY A 1 81 ? 37.100 8.876 -14.765 1.00 88.44 81 GLY A O 1
ATOM 590 N N . THR A 1 82 ? 34.927 9.434 -14.799 1.00 90.12 82 THR A N 1
ATOM 591 C CA . THR A 1 82 ? 34.433 8.167 -14.233 1.00 90.12 82 THR A CA 1
ATOM 592 C C . THR A 1 82 ? 33.856 7.230 -15.306 1.00 90.12 82 THR A C 1
ATOM 594 O O . THR A 1 82 ? 33.500 7.685 -16.396 1.00 90.12 82 THR A O 1
ATOM 597 N N . PRO A 1 83 ? 33.783 5.909 -15.055 1.00 89.94 83 PRO A N 1
ATOM 598 C CA . PRO A 1 83 ? 33.228 4.936 -16.002 1.00 89.94 83 PRO A CA 1
ATOM 599 C C . PRO A 1 83 ? 31.795 5.276 -16.456 1.00 89.94 83 PRO A C 1
ATOM 601 O O . PRO A 1 83 ? 30.919 5.505 -15.622 1.00 89.94 83 PRO A O 1
ATOM 604 N N . ALA A 1 84 ? 31.529 5.270 -17.769 1.00 89.81 84 ALA A N 1
ATOM 605 C CA . ALA A 1 84 ? 30.216 5.582 -18.347 1.00 89.81 84 ALA A CA 1
ATOM 606 C C . ALA A 1 84 ? 29.854 4.690 -19.554 1.00 89.81 84 ALA A C 1
ATOM 608 O O . ALA A 1 84 ? 30.682 3.918 -20.039 1.00 89.81 84 ALA A O 1
ATOM 609 N N . LEU A 1 85 ? 28.611 4.783 -20.046 1.00 89.38 85 LEU A N 1
ATOM 610 C CA . LEU A 1 85 ? 28.141 4.030 -21.219 1.00 89.38 85 LEU A CA 1
ATOM 611 C C . LEU A 1 85 ? 27.391 4.919 -22.227 1.00 89.38 85 LEU A C 1
ATOM 613 O O . LEU A 1 85 ? 26.346 5.488 -21.900 1.00 89.38 85 LEU A O 1
ATOM 617 N N . ASP A 1 86 ? 27.840 4.948 -23.482 1.00 92.06 86 ASP A N 1
ATOM 618 C CA . ASP A 1 86 ? 27.138 5.567 -24.615 1.00 92.06 86 ASP A CA 1
ATOM 619 C C . ASP A 1 86 ? 26.214 4.550 -25.309 1.00 92.06 86 ASP A C 1
ATOM 621 O O . ASP A 1 86 ? 26.495 3.996 -26.372 1.00 92.06 86 ASP A O 1
ATOM 625 N N . LEU A 1 87 ? 25.067 4.271 -24.685 1.00 87.50 87 LEU A N 1
ATOM 626 C CA . LEU A 1 87 ? 24.056 3.384 -25.275 1.00 87.50 87 LEU A CA 1
ATOM 627 C C . LEU A 1 87 ? 23.552 3.870 -26.647 1.00 87.50 87 LEU A C 1
ATOM 629 O O . LEU A 1 87 ? 23.358 3.029 -27.525 1.00 87.50 87 LEU A O 1
ATOM 633 N N . PRO A 1 88 ? 23.351 5.181 -26.887 1.00 85.19 88 PRO A N 1
ATOM 634 C CA . PRO A 1 88 ? 23.045 5.689 -28.223 1.00 85.19 88 PRO A CA 1
ATOM 635 C C . PRO A 1 88 ? 24.092 5.340 -29.276 1.00 85.19 88 PRO A C 1
ATOM 637 O O . PRO A 1 88 ? 23.707 5.060 -30.410 1.00 85.19 88 PRO A O 1
ATOM 640 N N . ALA A 1 89 ? 25.382 5.370 -28.934 1.00 88.56 89 ALA A N 1
ATOM 641 C CA . ALA A 1 89 ? 26.445 4.926 -29.827 1.00 88.56 89 ALA A CA 1
ATOM 642 C C . ALA A 1 89 ? 26.357 3.417 -30.096 1.00 88.56 89 ALA A C 1
ATOM 644 O O . ALA A 1 89 ? 26.396 3.025 -31.258 1.00 88.56 89 ALA A O 1
ATOM 645 N N . GLY A 1 90 ? 26.097 2.593 -29.077 1.00 90.12 90 GLY A N 1
ATOM 646 C CA . GLY A 1 90 ? 25.863 1.154 -29.267 1.00 90.12 90 GLY A CA 1
ATOM 647 C C . GLY A 1 90 ? 24.668 0.834 -30.175 1.00 90.12 90 GLY A C 1
ATOM 648 O O . GLY A 1 90 ? 24.771 0.025 -31.090 1.00 90.12 90 GLY A O 1
ATOM 649 N N . VAL A 1 91 ? 23.539 1.525 -29.990 1.00 89.06 91 VAL A N 1
ATOM 650 C CA . VAL A 1 91 ? 22.355 1.373 -30.860 1.00 89.06 91 VAL A CA 1
ATOM 651 C C . VAL A 1 91 ? 22.648 1.837 -32.289 1.00 89.06 91 VAL A C 1
ATOM 653 O O . VAL A 1 91 ? 22.198 1.209 -33.246 1.00 89.06 91 VAL A O 1
ATOM 656 N N . ARG A 1 92 ? 23.399 2.935 -32.453 1.00 88.38 92 ARG A N 1
ATOM 657 C CA . ARG A 1 92 ? 23.839 3.409 -33.773 1.00 88.38 92 ARG A CA 1
ATOM 658 C C . ARG A 1 92 ? 24.728 2.375 -34.459 1.00 88.38 92 ARG A C 1
ATOM 660 O O . ARG A 1 92 ? 24.492 2.106 -35.630 1.00 88.38 92 ARG A O 1
ATOM 667 N N . ALA A 1 93 ? 25.664 1.765 -33.735 1.00 89.56 93 ALA A N 1
ATOM 668 C CA . ALA A 1 93 ? 26.540 0.723 -34.262 1.00 89.56 93 ALA A CA 1
ATOM 669 C C . ALA A 1 93 ? 25.749 -0.505 -34.740 1.00 89.56 93 ALA A C 1
ATOM 671 O O . ALA A 1 93 ? 25.937 -0.956 -35.866 1.00 89.56 93 ALA A O 1
ATOM 672 N N . GLN A 1 94 ? 24.784 -0.975 -33.942 1.00 90.81 94 GLN A N 1
ATOM 673 C CA . GLN A 1 94 ? 23.900 -2.089 -34.316 1.00 90.81 94 GLN A CA 1
ATOM 674 C C . GLN A 1 94 ? 23.085 -1.793 -35.584 1.00 90.81 94 GLN A C 1
ATOM 676 O O . GLN A 1 94 ? 22.949 -2.643 -36.457 1.00 90.81 94 GLN A O 1
ATOM 681 N N . LEU A 1 95 ? 22.563 -0.571 -35.725 1.00 89.44 95 LEU A N 1
ATOM 682 C CA . LEU A 1 95 ? 21.807 -0.170 -36.917 1.00 89.44 95 LEU A CA 1
ATOM 683 C C . LEU A 1 95 ? 22.702 0.009 -38.148 1.00 89.44 95 LEU A C 1
ATOM 685 O O . LEU A 1 95 ? 22.327 -0.411 -39.242 1.00 89.44 95 LEU A O 1
ATOM 689 N N . GLN A 1 96 ? 23.891 0.585 -37.969 1.00 87.31 96 GLN A N 1
ATOM 690 C CA . GLN A 1 96 ? 24.887 0.737 -39.030 1.00 87.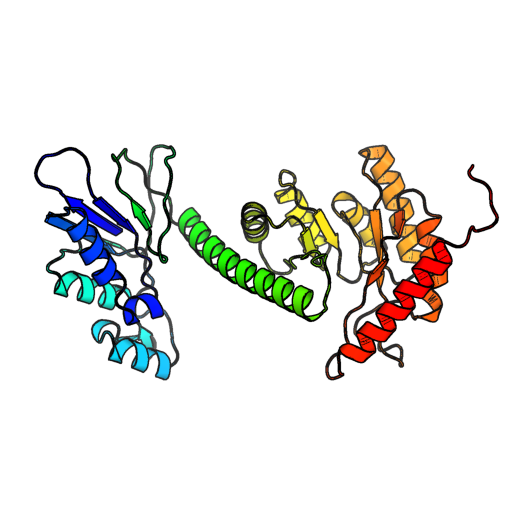31 96 GLN A CA 1
ATOM 691 C C . GLN A 1 96 ? 25.362 -0.619 -39.555 1.00 87.31 96 GLN A C 1
ATOM 693 O O . GLN A 1 96 ? 25.473 -0.784 -40.764 1.00 87.31 96 GLN A O 1
ATOM 698 N N . ALA A 1 97 ? 25.546 -1.608 -38.676 1.00 89.00 97 ALA A N 1
ATOM 699 C CA . ALA A 1 97 ? 25.884 -2.979 -39.062 1.00 89.00 97 ALA A CA 1
ATOM 700 C C . ALA A 1 97 ? 24.806 -3.659 -39.932 1.00 89.00 97 ALA A C 1
ATOM 702 O O . ALA A 1 97 ? 25.071 -4.686 -40.553 1.00 89.00 97 ALA A O 1
ATOM 703 N N . LEU A 1 98 ? 23.594 -3.097 -39.987 1.00 88.31 98 LEU A N 1
ATOM 704 C CA . LEU A 1 98 ? 22.470 -3.582 -40.791 1.00 88.31 98 LEU A CA 1
ATOM 705 C C . LEU A 1 98 ? 22.164 -2.695 -42.004 1.00 88.31 98 LEU A C 1
ATOM 707 O O . LEU A 1 98 ? 21.090 -2.849 -42.597 1.00 88.31 98 LEU A O 1
ATOM 711 N N . ASP A 1 99 ? 23.076 -1.779 -42.345 1.00 85.81 99 ASP A N 1
ATOM 712 C CA . ASP A 1 99 ? 22.941 -0.766 -43.399 1.00 85.81 99 ASP A CA 1
ATOM 713 C C . ASP A 1 99 ? 21.742 0.180 -43.197 1.00 85.81 99 ASP A C 1
ATOM 715 O O . ASP A 1 99 ? 21.164 0.712 -44.148 1.00 85.81 99 ASP A O 1
ATOM 719 N N . ILE A 1 100 ? 21.338 0.406 -41.941 1.00 84.19 100 ILE A N 1
ATOM 720 C CA . ILE A 1 100 ? 20.239 1.313 -41.604 1.00 84.19 100 ILE A CA 1
ATOM 721 C C . ILE A 1 100 ? 20.791 2.691 -41.266 1.00 84.19 100 ILE A C 1
ATOM 723 O O . ILE A 1 100 ? 21.532 2.883 -40.301 1.00 84.19 100 ILE A O 1
ATOM 727 N N . THR A 1 101 ? 20.359 3.682 -42.043 1.00 73.75 101 THR A N 1
ATOM 728 C CA . THR A 1 101 ? 20.700 5.082 -41.789 1.00 73.75 101 THR A CA 1
ATOM 729 C C . THR A 1 101 ? 19.867 5.621 -40.625 1.00 73.75 101 THR A C 1
ATOM 731 O O . THR A 1 101 ? 18.638 5.509 -40.604 1.00 73.75 101 THR A O 1
ATOM 734 N N . VAL A 1 102 ? 20.542 6.220 -39.642 1.00 74.56 102 VAL A N 1
ATOM 735 C CA . VAL A 1 102 ? 19.896 6.921 -38.526 1.00 74.56 102 VAL A CA 1
ATOM 736 C C . VAL A 1 102 ? 19.666 8.376 -38.936 1.00 74.56 102 VAL A C 1
ATOM 738 O O . VAL A 1 102 ? 20.614 9.146 -39.045 1.00 74.56 102 VAL A O 1
ATOM 741 N N . GLU A 1 103 ? 18.409 8.749 -39.175 1.00 59.25 103 GLU A N 1
ATOM 742 C CA . GLU A 1 103 ? 18.006 10.063 -39.702 1.00 59.25 103 GLU A CA 1
ATOM 743 C C . GLU A 1 103 ? 17.929 11.156 -38.621 1.00 59.25 103 GLU A C 1
ATOM 745 O O . GLU A 1 103 ? 17.990 12.344 -38.929 1.00 59.25 103 GLU A O 1
ATOM 750 N N . TYR A 1 104 ? 17.819 10.780 -37.341 1.00 50.69 104 TYR A N 1
ATOM 751 C CA . TYR A 1 104 ? 17.770 11.728 -36.224 1.00 50.69 104 TYR A CA 1
ATOM 752 C C . TYR A 1 104 ? 18.446 11.178 -34.971 1.00 50.69 104 TYR A C 1
ATOM 754 O O . TYR A 1 104 ? 18.116 10.087 -34.492 1.00 50.69 104 TYR A O 1
ATOM 762 N N . SER A 1 105 ? 19.320 11.999 -34.395 1.00 51.03 105 SER A N 1
ATOM 763 C CA . SER A 1 105 ? 19.889 11.829 -33.062 1.00 51.03 105 SER A CA 1
ATOM 764 C C . SER A 1 105 ? 19.682 13.117 -32.265 1.00 51.03 105 SER A C 1
ATOM 766 O O . SER A 1 105 ? 20.406 14.093 -32.457 1.00 51.03 105 SER A O 1
ATOM 768 N N . GLY A 1 106 ? 18.666 13.144 -31.403 1.00 42.62 106 GLY A N 1
ATOM 769 C CA . GLY A 1 106 ? 18.340 14.308 -30.578 1.00 42.62 106 GLY A CA 1
ATOM 770 C C . GLY A 1 106 ? 18.565 14.049 -29.094 1.00 42.62 106 GLY A C 1
ATOM 771 O O . GLY A 1 106 ? 18.031 13.090 -28.534 1.00 42.62 106 GLY A O 1
ATOM 772 N N . SER A 1 107 ? 19.304 14.941 -28.435 1.00 44.00 107 SER A N 1
ATOM 773 C CA . SER A 1 107 ? 19.200 15.161 -26.991 1.00 44.00 107 SER A CA 1
ATOM 774 C C . SER A 1 107 ? 18.002 16.085 -26.715 1.00 44.00 107 SER A C 1
ATOM 776 O O . SER A 1 107 ? 17.622 16.901 -27.553 1.00 44.00 107 SER A O 1
ATOM 778 N N . ALA A 1 108 ? 17.322 15.914 -25.581 1.00 33.16 108 ALA A N 1
ATOM 779 C CA . ALA A 1 108 ? 16.005 16.512 -25.348 1.00 33.16 108 ALA A CA 1
ATOM 780 C C . ALA A 1 108 ? 15.968 18.059 -25.465 1.00 33.16 108 ALA A C 1
ATOM 782 O O . ALA A 1 108 ? 16.653 18.736 -24.701 1.00 33.16 108 ALA A O 1
ATOM 783 N N . ARG A 1 109 ? 15.089 18.604 -26.336 1.00 27.23 109 ARG A N 1
ATOM 784 C CA . ARG A 1 109 ? 14.347 19.884 -26.161 1.00 27.23 109 ARG A CA 1
ATOM 785 C C . ARG A 1 109 ? 13.145 20.035 -27.144 1.00 27.23 109 ARG A C 1
ATOM 787 O O . ARG A 1 109 ? 13.357 20.067 -28.344 1.00 27.23 109 ARG A O 1
ATOM 794 N N . ALA A 1 110 ? 11.933 20.147 -26.561 1.00 26.91 110 ALA A N 1
ATOM 795 C CA . ALA A 1 110 ? 10.609 20.703 -26.979 1.00 26.91 110 ALA A CA 1
ATOM 796 C C . ALA A 1 110 ? 9.923 20.419 -28.362 1.00 26.91 110 ALA A C 1
ATOM 798 O O . ALA A 1 110 ? 10.570 20.321 -29.392 1.00 26.91 110 ALA A O 1
ATOM 799 N N . ARG A 1 111 ? 8.566 20.336 -28.343 1.00 29.22 111 ARG A N 1
ATOM 800 C CA . ARG A 1 111 ? 7.570 19.875 -29.375 1.00 29.22 111 ARG A CA 1
ATOM 801 C C . ARG A 1 111 ? 6.813 21.038 -30.084 1.00 29.22 111 ARG A C 1
ATOM 803 O O . ARG A 1 111 ? 6.918 22.153 -29.572 1.00 29.22 111 ARG A O 1
ATOM 810 N N . PRO A 1 112 ? 6.022 20.829 -31.181 1.00 28.20 112 PRO A N 1
ATOM 811 C CA . PRO A 1 112 ? 4.520 20.805 -31.118 1.00 28.20 112 PRO A CA 1
ATOM 812 C C . PRO A 1 112 ? 3.830 19.886 -32.223 1.00 28.20 112 PRO A C 1
ATOM 814 O O . PRO A 1 112 ? 4.536 19.010 -32.706 1.00 28.20 112 PRO A O 1
ATOM 817 N N . PRO A 1 113 ? 2.515 19.974 -32.607 1.00 28.66 113 PRO A N 1
ATOM 818 C CA . PRO A 1 113 ? 1.342 19.194 -32.099 1.00 28.66 113 PRO A CA 1
ATOM 819 C C . PRO A 1 113 ? 0.332 18.588 -33.152 1.00 28.66 113 PRO A C 1
ATOM 821 O O . PRO A 1 113 ? 0.317 19.025 -34.296 1.00 28.66 113 PRO A O 1
ATOM 824 N N . GLY A 1 114 ? -0.652 17.764 -32.723 1.00 24.86 114 GLY A N 1
ATOM 825 C CA . GLY A 1 114 ? -1.947 17.496 -33.412 1.00 24.86 114 GLY A CA 1
ATOM 826 C C . GLY A 1 114 ? -2.487 16.054 -33.698 1.00 24.86 114 GLY A C 1
ATOM 827 O O . GLY A 1 114 ? -2.497 15.646 -34.844 1.00 24.86 114 GLY A O 1
ATOM 828 N N . SER A 1 115 ? -3.172 15.398 -32.736 1.00 25.53 115 SER A N 1
ATOM 829 C CA . SER A 1 115 ? -4.350 14.484 -32.857 1.00 25.53 115 SER A CA 1
ATOM 830 C C . SER A 1 115 ? -4.262 12.930 -32.718 1.00 25.53 115 SER A C 1
ATOM 832 O O . SER A 1 115 ? -3.279 12.258 -32.986 1.00 25.53 115 SER A O 1
ATOM 834 N N . SER A 1 116 ? -5.380 12.387 -32.202 1.00 28.72 116 SER A N 1
ATOM 835 C CA . SER A 1 116 ? -5.738 11.022 -31.729 1.00 28.72 116 SER A CA 1
ATOM 836 C C . SER A 1 116 ? -6.131 10.013 -32.846 1.00 28.72 116 SER A C 1
ATOM 838 O O . SER A 1 116 ? -6.407 10.480 -33.937 1.00 28.72 116 SER A O 1
ATOM 840 N N . ARG A 1 117 ? -6.339 8.677 -32.729 1.00 28.66 117 ARG A N 1
ATOM 841 C CA . ARG A 1 117 ? -6.915 7.760 -31.703 1.00 28.66 117 ARG A CA 1
ATOM 842 C C . ARG A 1 117 ? -6.765 6.272 -32.190 1.00 28.66 117 ARG A C 1
ATOM 844 O O . ARG A 1 117 ? -6.904 6.018 -33.377 1.00 28.66 117 ARG A O 1
ATOM 851 N N . THR A 1 118 ? -6.541 5.337 -31.251 1.00 33.16 118 THR A N 1
ATOM 852 C CA . THR A 1 118 ? -6.860 3.871 -31.129 1.00 33.16 118 THR A CA 1
ATOM 853 C C . THR A 1 118 ? -6.789 2.833 -32.288 1.00 33.16 118 THR A C 1
ATOM 855 O O . THR A 1 118 ? -7.615 2.865 -33.191 1.00 33.16 118 THR A O 1
ATOM 858 N N . ALA A 1 119 ? -5.987 1.755 -32.112 1.00 26.05 119 ALA A N 1
ATOM 859 C CA . ALA A 1 119 ? -6.267 0.366 -32.569 1.00 26.05 119 ALA A CA 1
ATOM 860 C C . ALA A 1 119 ? -5.341 -0.696 -31.902 1.00 26.05 119 ALA A C 1
ATOM 862 O O . ALA A 1 119 ? -4.273 -0.368 -31.394 1.00 26.05 119 ALA A O 1
ATOM 863 N N . ALA A 1 120 ? -5.787 -1.961 -31.878 1.00 30.94 120 ALA A N 1
ATOM 864 C CA . ALA A 1 120 ? -5.355 -3.065 -31.003 1.00 30.94 120 ALA A CA 1
ATOM 865 C C . ALA A 1 120 ? -3.933 -3.646 -31.220 1.00 30.94 120 ALA A C 1
ATOM 867 O O . ALA A 1 120 ? -3.452 -3.773 -32.341 1.00 30.94 120 ALA A O 1
ATOM 868 N N . ILE A 1 121 ? -3.306 -4.087 -30.116 1.00 30.75 121 ILE A N 1
ATOM 869 C CA . ILE A 1 121 ? -1.936 -4.631 -30.035 1.00 30.75 121 ILE A CA 1
ATOM 870 C C . ILE A 1 121 ? -1.991 -6.143 -29.753 1.00 30.75 121 ILE A C 1
ATOM 872 O O . ILE A 1 121 ? -2.536 -6.559 -28.729 1.00 30.75 121 ILE A O 1
ATOM 876 N N . ARG A 1 122 ? -1.375 -6.977 -30.604 1.00 30.52 122 ARG A N 1
ATOM 877 C CA . ARG A 1 122 ? -1.053 -8.378 -30.265 1.00 30.52 122 ARG A CA 1
ATOM 878 C C . ARG A 1 122 ? 0.370 -8.457 -29.710 1.00 30.52 122 ARG A C 1
ATOM 880 O O . ARG A 1 122 ? 1.316 -8.049 -30.373 1.00 30.52 122 ARG A O 1
ATOM 887 N N . LYS A 1 123 ? 0.509 -8.980 -28.488 1.00 26.14 123 LYS A N 1
ATOM 888 C CA . LYS A 1 123 ? 1.791 -9.210 -27.803 1.00 26.14 123 LYS A CA 1
ATOM 889 C C . LYS A 1 123 ? 2.367 -10.580 -28.162 1.00 26.14 123 LYS A C 1
ATOM 891 O O . LYS A 1 123 ? 1.713 -11.583 -27.897 1.00 26.14 123 LYS A O 1
ATOM 896 N N . GLN A 1 124 ? 3.625 -10.616 -28.593 1.00 28.72 124 GLN A N 1
ATOM 897 C CA . GLN A 1 124 ? 4.528 -11.748 -28.363 1.00 28.72 124 GLN A CA 1
ATOM 898 C C . GLN A 1 124 ? 5.910 -11.203 -27.965 1.00 28.72 124 GLN A C 1
ATOM 900 O O . GLN A 1 124 ? 6.470 -10.358 -28.652 1.00 28.72 124 GLN A O 1
ATOM 905 N N . GLY A 1 125 ? 6.426 -11.653 -26.815 1.00 32.31 125 GLY A N 1
ATOM 906 C CA . GLY A 1 125 ? 7.855 -11.570 -26.474 1.00 32.31 125 GLY A CA 1
ATOM 907 C C . GLY A 1 125 ? 8.486 -10.186 -26.266 1.00 32.31 125 GLY A C 1
ATOM 908 O O . GLY A 1 125 ? 9.588 -9.966 -26.744 1.00 32.31 125 GLY A O 1
ATOM 909 N N . GLY A 1 126 ? 7.838 -9.245 -25.567 1.00 35.12 126 GLY A N 1
ATOM 910 C CA . GLY A 1 126 ? 8.462 -7.958 -25.178 1.00 35.12 126 GLY A CA 1
ATOM 911 C C . GLY A 1 126 ? 8.697 -6.951 -26.317 1.00 35.12 126 GLY A C 1
ATOM 912 O O . GLY A 1 126 ? 8.996 -5.789 -26.052 1.00 35.12 126 GLY A O 1
ATOM 913 N N . LEU A 1 127 ? 8.483 -7.367 -27.564 1.00 36.91 127 LEU A N 1
ATOM 914 C CA . LEU A 1 127 ? 8.578 -6.569 -28.777 1.00 36.91 127 LEU A CA 1
ATOM 915 C C . LEU A 1 127 ? 7.197 -5.996 -29.147 1.00 36.91 127 LEU A C 1
ATOM 917 O O . LEU A 1 127 ? 6.204 -6.727 -29.184 1.00 36.91 127 LEU A O 1
ATOM 921 N N . GLN A 1 128 ? 7.115 -4.691 -29.427 1.00 40.19 128 GLN A N 1
ATOM 922 C CA . GLN A 1 128 ? 5.919 -4.070 -30.007 1.00 40.19 128 GLN A CA 1
ATOM 923 C C . GLN A 1 128 ? 6.220 -3.619 -31.439 1.00 40.19 128 GLN A C 1
ATOM 925 O O . GLN A 1 128 ? 6.820 -2.568 -31.663 1.00 40.19 128 GLN A O 1
ATOM 930 N N . VAL A 1 129 ? 5.800 -4.431 -32.410 1.00 37.03 129 VAL A N 1
ATOM 931 C CA . VAL A 1 129 ? 5.794 -4.061 -33.832 1.00 37.03 129 VAL A CA 1
ATOM 932 C C . VAL A 1 129 ? 4.379 -3.634 -34.203 1.00 37.03 129 VAL A C 1
ATOM 934 O O . VAL A 1 129 ? 3.429 -4.396 -34.008 1.00 37.03 129 VAL A O 1
ATOM 937 N N . TRP A 1 130 ? 4.235 -2.418 -34.724 1.00 37.22 130 TRP A N 1
ATOM 938 C CA . TRP A 1 130 ? 2.963 -1.857 -35.169 1.00 37.22 130 TRP A CA 1
ATOM 939 C C . TRP A 1 130 ? 2.925 -1.810 -36.700 1.00 37.22 130 TRP A C 1
ATOM 941 O O . TRP A 1 130 ? 3.877 -1.378 -37.346 1.00 37.22 130 TRP A O 1
ATOM 951 N N . CYS A 1 131 ? 1.819 -2.261 -37.288 1.00 34.66 131 CYS A N 1
ATOM 952 C CA . CYS A 1 131 ? 1.571 -2.178 -38.726 1.00 34.66 131 CYS A CA 1
ATOM 953 C C . CYS A 1 131 ? 0.222 -1.480 -38.922 1.00 34.66 131 CYS A C 1
ATOM 955 O O . CYS A 1 131 ? -0.818 -2.035 -38.561 1.00 34.66 131 CYS A O 1
ATOM 957 N N . GLY A 1 132 ? 0.244 -0.242 -39.417 1.00 35.03 132 GLY A N 1
ATOM 958 C CA . GLY A 1 132 ? -0.945 0.590 -39.566 1.00 35.03 132 GLY A CA 1
ATOM 959 C C . GLY A 1 132 ? -0.657 1.934 -40.237 1.00 35.03 132 GLY A C 1
ATOM 960 O O . GLY A 1 132 ? 0.488 2.366 -40.357 1.00 35.03 132 GLY A O 1
ATOM 961 N N . ARG A 1 133 ? -1.725 2.592 -40.696 1.00 31.31 133 ARG A N 1
ATOM 962 C CA . ARG A 1 133 ? -1.669 3.837 -41.471 1.00 31.31 133 ARG A CA 1
ATOM 963 C C . ARG A 1 133 ? -1.393 5.030 -40.542 1.00 31.31 133 ARG A C 1
ATOM 965 O O . ARG A 1 133 ? -2.082 5.188 -39.537 1.00 31.31 133 ARG A O 1
ATOM 972 N N . MET A 1 134 ? -0.393 5.853 -40.869 1.00 27.52 134 MET A N 1
ATOM 973 C CA . MET A 1 134 ? -0.040 7.055 -40.101 1.00 27.52 134 MET A CA 1
ATOM 974 C C . MET A 1 134 ? -1.057 8.183 -40.319 1.00 27.52 134 MET A C 1
ATOM 976 O O . MET A 1 134 ? -1.339 8.549 -41.458 1.00 27.52 134 MET A O 1
ATOM 980 N N . SER A 1 135 ? -1.523 8.790 -39.230 1.00 28.92 135 SER A N 1
ATOM 981 C CA . SER A 1 135 ? -1.866 10.214 -39.203 1.00 28.92 135 SER A CA 1
ATOM 982 C C . SER A 1 135 ? -1.076 10.874 -38.075 1.00 28.92 135 SER A C 1
ATOM 984 O O . SER A 1 135 ? -0.826 10.258 -37.039 1.00 28.92 135 SER A O 1
ATOM 986 N N . GLU A 1 136 ? -0.621 12.088 -38.346 1.00 28.67 136 GLU A N 1
ATOM 987 C CA . GLU A 1 136 ? 0.497 12.782 -37.713 1.00 28.67 136 GLU A CA 1
ATOM 988 C C . GLU A 1 136 ? 0.207 13.206 -36.266 1.00 28.67 136 GLU A C 1
ATOM 990 O O . GLU A 1 136 ? -0.401 14.247 -36.077 1.00 28.67 136 GLU A O 1
ATOM 995 N N . ASP A 1 137 ? 0.676 12.469 -35.244 1.00 30.45 137 ASP A N 1
ATOM 996 C CA . ASP A 1 137 ? 1.022 13.124 -33.972 1.00 30.45 137 ASP A CA 1
ATOM 997 C C . ASP A 1 137 ? 1.895 12.321 -32.992 1.00 30.45 137 ASP A C 1
ATOM 999 O O . ASP A 1 137 ? 1.613 11.165 -32.672 1.00 30.45 137 ASP A O 1
ATOM 1003 N N . PHE A 1 138 ? 2.931 12.964 -32.437 1.00 28.64 138 PHE A N 1
ATOM 1004 C CA . PHE A 1 138 ? 3.899 12.359 -31.506 1.00 28.64 138 PHE A CA 1
ATOM 1005 C C . PHE A 1 138 ? 3.717 12.835 -30.041 1.00 28.64 138 PHE A C 1
ATOM 1007 O O . PHE A 1 138 ? 3.452 14.020 -29.792 1.00 28.64 138 PHE A O 1
ATOM 1014 N N . PRO A 1 139 ? 3.928 11.982 -29.011 1.00 31.58 139 PRO A N 1
ATOM 1015 C CA . PRO A 1 139 ? 3.814 12.387 -27.603 1.00 31.58 139 PRO A CA 1
ATOM 1016 C C . PRO A 1 139 ? 4.988 13.276 -27.140 1.00 31.58 139 PRO A C 1
ATOM 1018 O O . PRO A 1 139 ? 6.131 13.078 -27.542 1.00 31.58 139 PRO A O 1
ATOM 1021 N N . THR A 1 140 ? 4.732 14.251 -26.256 1.00 31.75 140 THR A N 1
ATOM 1022 C CA . THR A 1 140 ? 5.759 15.069 -25.570 1.00 31.75 140 THR A CA 1
ATOM 1023 C C . THR A 1 140 ? 6.565 14.253 -24.550 1.00 31.75 140 THR A C 1
ATOM 1025 O O . THR A 1 140 ? 6.046 13.322 -23.930 1.00 31.75 140 THR A O 1
ATOM 1028 N N . ALA A 1 141 ? 7.810 14.679 -24.289 1.00 31.23 141 ALA A N 1
ATOM 1029 C CA . ALA A 1 141 ? 8.771 14.059 -23.363 1.00 31.23 141 ALA A CA 1
ATOM 1030 C C . ALA A 1 141 ? 8.261 13.842 -21.916 1.00 31.23 141 ALA A C 1
ATOM 1032 O O . ALA A 1 141 ? 8.695 12.907 -21.245 1.00 31.23 141 ALA A O 1
ATOM 1033 N N . GLU A 1 142 ? 7.298 14.638 -21.451 1.00 30.25 142 GLU A N 1
ATOM 1034 C CA . GLU A 1 142 ? 6.687 14.508 -20.118 1.00 30.25 142 GLU A CA 1
ATOM 1035 C C . GLU A 1 142 ? 5.742 13.288 -20.018 1.00 30.25 142 GLU A C 1
ATOM 1037 O O . GLU A 1 142 ? 5.646 12.636 -18.978 1.00 30.25 142 GLU A O 1
ATOM 1042 N N . SER A 1 143 ? 5.131 12.885 -21.140 1.00 33.22 143 SER A N 1
ATOM 1043 C CA . SER A 1 143 ? 4.326 11.657 -21.251 1.00 33.22 143 SER A CA 1
ATOM 1044 C C . SER A 1 143 ? 5.179 10.395 -21.461 1.00 33.22 143 SER A C 1
ATOM 1046 O O . SER A 1 143 ? 4.815 9.325 -20.975 1.00 33.22 143 SER A O 1
ATOM 1048 N N . ALA A 1 144 ? 6.358 10.522 -22.085 1.00 31.19 144 ALA A N 1
ATOM 1049 C CA . ALA A 1 144 ? 7.313 9.426 -22.290 1.00 31.19 144 ALA A CA 1
ATOM 1050 C C . ALA A 1 144 ? 8.041 9.020 -20.993 1.00 31.19 144 ALA A C 1
ATOM 1052 O O . ALA A 1 144 ? 8.234 7.831 -20.727 1.00 31.19 144 ALA A O 1
ATOM 1053 N N . ALA A 1 145 ? 8.374 9.989 -20.128 1.00 33.12 145 ALA A N 1
ATOM 1054 C CA . ALA A 1 145 ? 8.778 9.703 -18.747 1.00 33.12 145 ALA A CA 1
ATOM 1055 C C . ALA A 1 145 ? 7.655 8.982 -17.986 1.00 33.12 145 ALA A C 1
ATOM 1057 O O . ALA A 1 145 ? 7.913 8.094 -17.168 1.00 33.12 145 ALA A O 1
ATOM 1058 N N . GLY A 1 146 ? 6.408 9.321 -18.321 1.00 39.38 146 GLY A N 1
ATOM 1059 C CA . GLY A 1 146 ? 5.240 8.641 -17.812 1.00 39.38 146 GLY A CA 1
ATOM 1060 C C . GLY A 1 146 ? 5.132 7.182 -18.238 1.00 39.38 146 GLY A C 1
ATOM 1061 O O . GLY A 1 146 ? 4.886 6.334 -17.383 1.00 39.38 146 GLY A O 1
ATOM 1062 N N . ASP A 1 147 ? 5.374 6.851 -19.502 1.00 55.62 147 ASP A N 1
ATOM 1063 C CA . ASP A 1 147 ? 5.331 5.457 -19.954 1.00 55.62 147 ASP A CA 1
ATOM 1064 C C . ASP A 1 147 ? 6.477 4.622 -19.361 1.00 55.62 147 ASP A C 1
ATOM 1066 O O . ASP A 1 147 ? 6.228 3.543 -18.824 1.00 55.62 147 ASP A O 1
ATOM 1070 N N . ARG A 1 148 ? 7.710 5.157 -19.296 1.00 72.31 148 ARG A N 1
ATOM 1071 C CA . ARG A 1 148 ? 8.837 4.452 -18.652 1.00 72.31 148 ARG A CA 1
ATOM 1072 C C . ARG A 1 148 ? 8.570 4.179 -17.173 1.00 72.31 148 ARG A C 1
ATOM 1074 O O . ARG A 1 148 ? 8.767 3.056 -16.711 1.00 72.31 148 ARG A O 1
ATOM 1081 N N . ARG A 1 149 ? 8.104 5.188 -16.429 1.00 79.44 149 ARG A N 1
ATOM 1082 C CA . ARG A 1 149 ? 7.756 5.017 -15.014 1.00 79.44 149 ARG A CA 1
ATOM 1083 C C . ARG A 1 149 ? 6.602 4.030 -14.845 1.00 79.44 149 ARG A C 1
ATOM 1085 O O . ARG A 1 149 ? 6.641 3.193 -13.953 1.00 79.44 149 ARG A O 1
ATOM 1092 N N . THR A 1 150 ? 5.606 4.071 -15.729 1.00 77.81 150 THR A N 1
ATOM 1093 C CA . THR A 1 150 ? 4.490 3.110 -15.721 1.00 77.81 150 THR A CA 1
ATOM 1094 C C . THR A 1 150 ? 4.967 1.688 -16.025 1.00 77.81 150 THR A C 1
ATOM 1096 O O . THR A 1 150 ? 4.495 0.749 -15.392 1.00 77.81 150 THR A O 1
ATOM 1099 N N . ALA A 1 151 ? 5.908 1.505 -16.954 1.00 68.81 151 ALA A N 1
ATOM 1100 C CA . ALA A 1 151 ? 6.496 0.206 -17.267 1.00 68.81 151 ALA A CA 1
ATOM 1101 C C . ALA A 1 151 ? 7.281 -0.369 -16.079 1.00 68.81 151 ALA A C 1
ATOM 1103 O O . ALA A 1 151 ? 7.053 -1.520 -15.714 1.00 68.81 151 ALA A O 1
ATOM 1104 N N . GLU A 1 152 ? 8.108 0.449 -15.423 1.00 79.31 152 GLU A N 1
ATOM 1105 C CA . GLU A 1 152 ? 8.832 0.074 -14.200 1.00 79.31 152 GLU A CA 1
ATOM 1106 C C . GLU A 1 152 ? 7.865 -0.334 -13.076 1.00 79.31 152 GLU A C 1
ATOM 1108 O O . GLU A 1 152 ? 8.031 -1.378 -12.444 1.00 79.31 152 GLU A O 1
ATOM 1113 N N . LEU A 1 153 ? 6.817 0.464 -12.842 1.00 84.38 153 LEU A N 1
ATOM 1114 C CA . LEU A 1 153 ? 5.794 0.158 -11.839 1.00 84.38 153 LEU A CA 1
ATOM 1115 C C . LEU A 1 153 ? 5.031 -1.126 -12.185 1.00 84.38 153 LEU A C 1
ATOM 1117 O O . LEU A 1 153 ? 4.765 -1.928 -11.295 1.00 84.38 153 LEU A O 1
ATOM 1121 N N . ARG A 1 154 ? 4.723 -1.361 -13.466 1.00 87.56 154 ARG A N 1
ATOM 1122 C CA . ARG A 1 154 ? 4.060 -2.583 -13.944 1.00 87.56 154 ARG A CA 1
ATOM 1123 C C . ARG A 1 154 ? 4.910 -3.824 -13.704 1.00 87.56 154 ARG A C 1
ATOM 1125 O O . ARG A 1 154 ? 4.380 -4.823 -13.227 1.00 87.56 154 ARG A O 1
ATOM 1132 N N . GLU A 1 155 ? 6.198 -3.767 -14.025 1.00 79.94 155 GLU A N 1
ATOM 1133 C CA . GLU A 1 155 ? 7.130 -4.875 -13.810 1.00 79.94 155 GLU A CA 1
ATOM 1134 C C . GLU A 1 155 ? 7.236 -5.216 -12.319 1.00 79.94 155 GLU A C 1
ATOM 1136 O O . GLU A 1 155 ? 7.009 -6.361 -11.922 1.00 79.94 155 GLU A O 1
ATOM 1141 N N . ARG A 1 156 ? 7.464 -4.203 -11.472 1.00 89.75 156 ARG A N 1
ATOM 1142 C CA . ARG A 1 156 ? 7.535 -4.379 -10.014 1.00 89.75 156 ARG A CA 1
ATOM 1143 C C . ARG A 1 156 ? 6.233 -4.913 -9.429 1.00 89.75 156 ARG A C 1
ATOM 1145 O O . ARG A 1 156 ? 6.262 -5.836 -8.617 1.00 89.75 156 ARG A O 1
ATOM 1152 N N . LEU A 1 157 ? 5.094 -4.368 -9.853 1.00 92.69 157 LEU A N 1
ATOM 1153 C CA . LEU A 1 157 ? 3.778 -4.819 -9.405 1.00 92.69 157 LEU A CA 1
ATOM 1154 C C . LEU A 1 157 ? 3.519 -6.274 -9.813 1.00 92.69 157 LEU A C 1
ATOM 1156 O O . LEU A 1 157 ? 3.016 -7.050 -9.004 1.00 92.69 157 LEU A O 1
ATOM 1160 N N . SER A 1 158 ? 3.895 -6.663 -11.036 1.00 86.31 158 SER A N 1
ATOM 1161 C CA . SER A 1 158 ? 3.788 -8.049 -11.505 1.00 86.31 158 SER A CA 1
ATOM 1162 C C . SER A 1 158 ? 4.630 -8.996 -10.652 1.00 86.31 158 SER A C 1
ATOM 1164 O O . SER A 1 158 ? 4.131 -10.037 -10.231 1.00 86.31 158 SER A O 1
ATOM 1166 N N . ALA A 1 159 ? 5.876 -8.624 -10.348 1.00 87.00 159 ALA A N 1
ATOM 1167 C CA . ALA A 1 159 ? 6.753 -9.429 -9.502 1.00 87.00 159 ALA A CA 1
ATOM 1168 C C . ALA A 1 159 ? 6.189 -9.599 -8.078 1.00 87.00 159 ALA A C 1
ATOM 1170 O O . ALA A 1 159 ? 6.235 -10.693 -7.517 1.00 87.00 159 ALA A O 1
ATOM 1171 N N . VAL A 1 160 ? 5.607 -8.544 -7.494 1.00 94.00 160 VAL A N 1
ATOM 1172 C CA . VAL A 1 160 ? 4.953 -8.626 -6.175 1.00 94.00 160 VAL A CA 1
ATOM 1173 C C . VAL A 1 160 ? 3.715 -9.524 -6.223 1.00 94.00 160 VAL A C 1
ATOM 1175 O O . VAL A 1 160 ? 3.580 -10.398 -5.371 1.00 94.00 160 VAL A O 1
ATOM 1178 N N . ARG A 1 161 ? 2.845 -9.373 -7.230 1.00 91.38 161 ARG A N 1
ATOM 1179 C CA . ARG A 1 161 ? 1.651 -10.223 -7.397 1.00 91.38 161 ARG A CA 1
ATOM 1180 C C . ARG A 1 161 ? 2.016 -11.702 -7.550 1.00 91.38 161 ARG A C 1
ATOM 1182 O O . ARG A 1 161 ? 1.412 -12.542 -6.897 1.00 91.38 161 ARG A O 1
ATOM 1189 N N . GLN A 1 162 ? 3.049 -12.023 -8.330 1.00 90.88 162 GLN A N 1
ATOM 1190 C CA . GLN A 1 162 ? 3.539 -13.401 -8.469 1.00 90.88 162 GLN A CA 1
ATOM 1191 C C . GLN A 1 162 ? 4.047 -13.975 -7.142 1.00 90.88 162 GLN A C 1
ATOM 1193 O O . GLN A 1 162 ? 3.732 -15.115 -6.808 1.00 90.88 162 GLN A O 1
ATOM 1198 N N . ARG A 1 163 ? 4.788 -13.184 -6.354 1.00 93.81 163 ARG A N 1
ATOM 1199 C CA . ARG A 1 163 ? 5.251 -13.597 -5.019 1.00 93.81 163 ARG A CA 1
ATOM 1200 C C . ARG A 1 163 ? 4.089 -13.854 -4.061 1.00 93.81 163 ARG A C 1
ATOM 1202 O O . ARG A 1 163 ? 4.138 -14.829 -3.319 1.00 93.81 163 ARG A O 1
ATOM 1209 N N . ILE A 1 164 ? 3.056 -13.010 -4.090 1.00 93.94 164 ILE A N 1
ATOM 1210 C CA . ILE A 1 164 ? 1.838 -13.196 -3.288 1.00 93.94 164 ILE A CA 1
ATOM 1211 C C . ILE A 1 164 ? 1.130 -14.490 -3.685 1.00 93.94 164 ILE A C 1
ATOM 1213 O O . ILE A 1 164 ? 0.804 -15.293 -2.813 1.00 93.94 164 ILE A O 1
ATOM 1217 N N . SER A 1 165 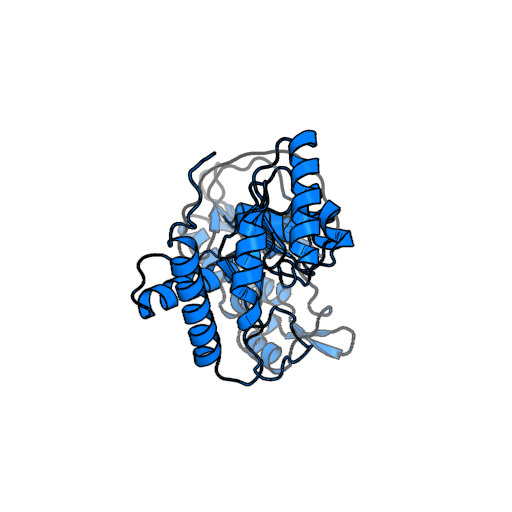? 0.945 -14.720 -4.985 1.00 92.50 165 SER A N 1
ATOM 1218 C CA . SER A 1 165 ? 0.273 -15.917 -5.491 1.00 92.50 165 SER A CA 1
ATOM 1219 C C . SER A 1 165 ? 1.029 -17.195 -5.107 1.00 92.50 165 SER A C 1
ATOM 1221 O O . SER A 1 165 ? 0.450 -18.125 -4.548 1.00 92.50 165 SER A O 1
ATOM 1223 N N . ALA A 1 166 ? 2.357 -17.204 -5.280 1.00 92.88 166 ALA A N 1
ATOM 1224 C CA . ALA A 1 166 ? 3.209 -18.324 -4.883 1.00 92.88 166 ALA A CA 1
ATOM 1225 C C . ALA A 1 166 ? 3.164 -18.593 -3.368 1.00 92.88 166 ALA A C 1
ATOM 1227 O O . ALA A 1 166 ? 3.039 -19.744 -2.955 1.00 92.88 166 ALA A O 1
ATOM 1228 N N . ALA A 1 167 ? 3.220 -17.546 -2.537 1.00 92.06 167 ALA A N 1
ATOM 1229 C CA . ALA A 1 167 ? 3.121 -17.684 -1.084 1.00 92.06 167 ALA A CA 1
ATOM 1230 C C . ALA A 1 167 ? 1.733 -18.178 -0.640 1.00 92.06 167 ALA A C 1
ATOM 1232 O O . ALA A 1 167 ? 1.632 -19.008 0.259 1.00 92.06 167 ALA A O 1
ATOM 1233 N N . THR A 1 168 ? 0.667 -17.712 -1.297 1.00 93.81 168 THR A N 1
ATOM 1234 C CA . THR A 1 168 ? -0.715 -18.142 -1.027 1.00 93.81 168 THR A CA 1
ATOM 1235 C C . THR A 1 168 ? -0.889 -19.630 -1.335 1.00 93.81 168 THR A C 1
ATOM 1237 O O . THR A 1 168 ? -1.408 -20.371 -0.499 1.00 93.81 168 THR A O 1
ATOM 1240 N N . ALA A 1 169 ? -0.378 -20.081 -2.485 1.00 92.50 169 ALA A N 1
ATOM 1241 C CA . ALA A 1 169 ? -0.391 -21.488 -2.876 1.00 92.50 169 ALA A CA 1
ATOM 1242 C C . ALA A 1 169 ? 0.441 -22.363 -1.924 1.00 92.50 169 ALA A C 1
ATOM 1244 O O . ALA A 1 169 ? -0.029 -23.414 -1.494 1.00 92.50 169 ALA A O 1
ATOM 1245 N N . ALA A 1 170 ? 1.644 -21.916 -1.544 1.00 93.56 170 ALA A N 1
ATOM 1246 C CA . ALA A 1 170 ? 2.499 -22.630 -0.592 1.00 93.56 170 ALA A CA 1
ATOM 1247 C C . ALA A 1 170 ? 1.853 -22.765 0.799 1.00 93.56 170 ALA A C 1
ATOM 1249 O O . ALA A 1 170 ? 2.046 -23.774 1.470 1.00 93.56 170 ALA A O 1
ATOM 1250 N N . ALA A 1 171 ? 1.051 -21.778 1.208 1.00 91.56 171 ALA A N 1
ATOM 1251 C CA . ALA A 1 171 ? 0.285 -21.807 2.452 1.00 91.56 171 ALA A CA 1
ATOM 1252 C C . ALA A 1 171 ? -1.030 -22.611 2.358 1.00 91.56 171 ALA A C 1
ATOM 1254 O O . ALA A 1 171 ? -1.775 -22.662 3.335 1.00 91.56 171 ALA A O 1
ATOM 1255 N N . GLY A 1 172 ? -1.361 -23.193 1.198 1.00 93.75 172 GLY A N 1
ATOM 1256 C CA . GLY A 1 172 ? -2.602 -23.949 0.997 1.00 93.75 172 GLY A CA 1
ATOM 1257 C C . GLY A 1 172 ? -3.878 -23.103 1.089 1.00 93.75 172 GLY A C 1
ATOM 1258 O O . GLY A 1 172 ? -4.950 -23.635 1.372 1.00 93.75 172 GLY A O 1
ATOM 1259 N N . ARG A 1 173 ? -3.781 -21.785 0.883 1.00 91.75 173 ARG A N 1
ATOM 1260 C CA . ARG A 1 173 ? -4.919 -20.860 0.966 1.00 91.75 173 ARG A CA 1
ATOM 1261 C C . ARG A 1 173 ? -5.610 -20.722 -0.389 1.00 91.75 173 ARG A C 1
ATOM 1263 O O . ARG A 1 173 ? -4.952 -20.648 -1.421 1.00 91.75 173 ARG A O 1
ATOM 1270 N N . SER A 1 174 ? -6.939 -20.632 -0.379 1.00 87.75 174 SER A N 1
ATOM 1271 C CA . SER A 1 174 ? -7.747 -20.373 -1.581 1.00 87.75 174 SER A CA 1
ATOM 1272 C C . SER A 1 174 ? -7.884 -18.885 -1.912 1.00 87.75 174 SER A C 1
ATOM 1274 O O . SER A 1 174 ? -8.090 -18.532 -3.068 1.00 87.75 174 SER A O 1
ATOM 1276 N N . GLU A 1 175 ? -7.783 -18.014 -0.906 1.00 90.56 175 GLU A N 1
ATOM 1277 C CA . GLU A 1 175 ? -7.935 -16.566 -1.057 1.00 90.56 175 GLU A CA 1
ATOM 1278 C C . GLU A 1 175 ? -6.586 -15.853 -0.941 1.00 90.56 175 GLU A C 1
ATOM 1280 O O . GLU A 1 175 ? -5.882 -15.988 0.071 1.00 90.56 175 GLU A O 1
ATOM 1285 N N . GLU A 1 176 ? -6.251 -15.064 -1.966 1.00 90.75 176 GLU A N 1
ATOM 1286 C CA . GLU A 1 176 ? -5.070 -14.203 -1.954 1.00 90.75 176 GLU A CA 1
ATOM 1287 C C . GLU A 1 176 ? -5.264 -13.018 -0.990 1.00 90.75 176 GLU A C 1
ATOM 1289 O O . GLU A 1 176 ? -6.347 -12.427 -0.927 1.00 90.75 176 GLU A O 1
ATOM 1294 N N . PRO A 1 177 ? -4.222 -12.629 -0.237 1.00 93.00 177 PRO A N 1
ATOM 1295 C CA . PRO A 1 177 ? -4.280 -11.437 0.595 1.00 93.00 177 PRO A CA 1
ATOM 1296 C C . PRO A 1 177 ? -4.391 -10.167 -0.260 1.00 93.00 177 PRO A C 1
ATOM 1298 O O . PRO A 1 177 ? -3.792 -10.053 -1.331 1.00 93.00 177 PRO A O 1
ATOM 1301 N N . GLN A 1 178 ? -5.109 -9.167 0.255 1.00 93.56 178 GLN A N 1
ATOM 1302 C CA . GLN A 1 178 ? -5.222 -7.864 -0.397 1.00 93.56 178 GLN A CA 1
ATOM 1303 C C . GLN A 1 178 ? -3.871 -7.129 -0.391 1.00 93.56 178 GLN A C 1
ATOM 1305 O O . GLN A 1 178 ? -3.270 -6.908 0.662 1.00 93.56 178 GLN A O 1
ATOM 1310 N N . LEU A 1 179 ? -3.407 -6.700 -1.567 1.00 96.38 179 LEU A N 1
ATOM 1311 C CA . LEU A 1 179 ? -2.199 -5.886 -1.706 1.00 96.38 179 LEU A CA 1
ATOM 1312 C C . LEU A 1 179 ? -2.512 -4.405 -1.459 1.00 96.38 179 LEU A C 1
ATOM 1314 O O . LEU A 1 179 ? -3.214 -3.786 -2.253 1.00 96.38 179 LEU A O 1
ATOM 1318 N N . ILE A 1 180 ? -1.914 -3.825 -0.417 1.00 97.38 180 ILE A N 1
ATOM 1319 C CA . ILE A 1 180 ? -1.894 -2.375 -0.181 1.00 97.38 180 ILE A CA 1
ATOM 1320 C C . ILE A 1 180 ? -0.537 -1.830 -0.638 1.00 97.38 180 ILE A C 1
ATOM 1322 O O . ILE A 1 180 ? 0.504 -2.209 -0.097 1.00 97.38 180 ILE A O 1
ATOM 1326 N N . VAL A 1 181 ? -0.522 -0.936 -1.629 1.00 97.56 181 VAL A N 1
ATOM 1327 C CA . VAL A 1 181 ? 0.725 -0.339 -2.131 1.00 97.56 181 VAL A CA 1
ATOM 1328 C C . VAL A 1 181 ? 1.088 0.892 -1.309 1.00 97.56 181 VAL A C 1
ATOM 1330 O O . VAL A 1 181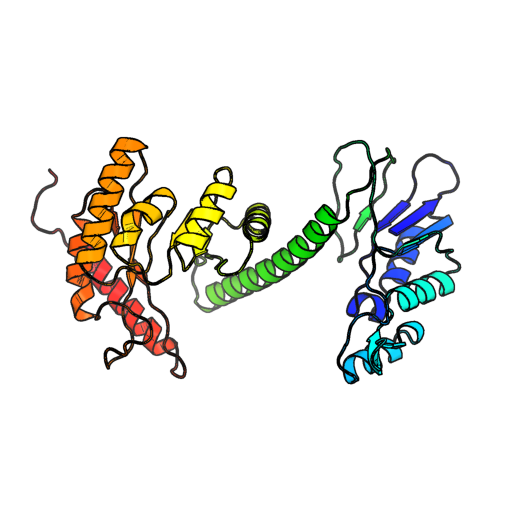 ? 0.368 1.883 -1.312 1.00 97.56 181 VAL A O 1
ATOM 1333 N N . VAL A 1 182 ? 2.224 0.854 -0.615 1.00 96.62 182 VAL A N 1
ATOM 1334 C CA . VAL A 1 182 ? 2.687 1.983 0.203 1.00 96.62 182 VAL A CA 1
ATOM 1335 C C . VAL A 1 182 ? 3.355 3.041 -0.678 1.00 96.62 182 VAL A C 1
ATOM 1337 O O . VAL A 1 182 ? 4.399 2.775 -1.273 1.00 96.62 182 VAL A O 1
ATOM 1340 N N . SER A 1 183 ? 2.784 4.247 -0.740 1.00 92.00 183 SER A N 1
ATOM 1341 C CA . SER A 1 183 ? 3.234 5.329 -1.636 1.00 92.00 183 SER A CA 1
ATOM 1342 C C . SER A 1 183 ? 3.935 6.500 -0.939 1.00 92.00 183 SER A C 1
ATOM 1344 O O . SER A 1 183 ? 4.163 7.542 -1.564 1.00 92.00 183 SER A O 1
ATOM 1346 N N . LYS A 1 184 ? 4.330 6.338 0.330 1.00 87.50 184 LYS A N 1
ATOM 1347 C CA . LYS A 1 184 ? 5.114 7.346 1.064 1.00 87.50 184 LYS A CA 1
ATOM 1348 C C . LYS A 1 184 ? 6.348 7.766 0.259 1.00 87.50 184 LYS A C 1
ATOM 1350 O O . LYS A 1 184 ? 7.016 6.915 -0.327 1.00 87.50 184 LYS A O 1
ATOM 1355 N N . PHE A 1 185 ? 6.644 9.064 0.221 1.00 88.25 185 PHE A N 1
ATOM 1356 C CA . PHE A 1 185 ? 7.743 9.646 -0.571 1.00 88.25 185 PHE A CA 1
ATOM 1357 C C . PHE A 1 185 ? 7.635 9.509 -2.105 1.00 88.25 185 PHE A C 1
ATOM 1359 O O . PHE A 1 185 ? 8.525 9.976 -2.814 1.00 88.25 185 PHE A O 1
ATOM 1366 N N . HIS A 1 186 ? 6.559 8.925 -2.641 1.00 90.31 186 HIS A N 1
ATOM 1367 C CA . HIS A 1 186 ? 6.286 8.882 -4.080 1.00 90.31 186 HIS A CA 1
ATOM 1368 C C . HIS A 1 186 ? 5.226 9.920 -4.483 1.00 90.31 186 HIS A C 1
ATOM 1370 O O . HIS A 1 186 ? 4.306 10.179 -3.705 1.00 90.31 186 HIS A O 1
ATOM 1376 N N . PRO A 1 187 ? 5.321 10.526 -5.681 1.00 90.62 187 PRO A N 1
ATOM 1377 C CA . PRO A 1 187 ? 4.360 11.531 -6.139 1.00 90.62 187 PRO A CA 1
ATOM 1378 C C . PRO A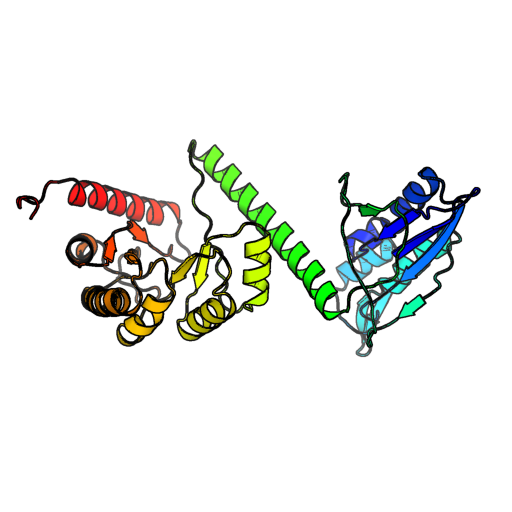 1 187 ? 2.974 10.926 -6.415 1.00 90.62 187 PRO A C 1
ATOM 1380 O O . PRO A 1 187 ? 2.861 9.745 -6.749 1.00 90.62 187 PRO A O 1
ATOM 1383 N N . ALA A 1 188 ? 1.919 11.747 -6.370 1.00 92.38 188 ALA A N 1
ATOM 1384 C CA . ALA A 1 188 ? 0.554 11.338 -6.729 1.00 92.38 188 ALA A CA 1
ATOM 1385 C C . ALA A 1 188 ? 0.471 10.730 -8.142 1.00 92.38 188 ALA A C 1
ATOM 1387 O O . ALA A 1 188 ? -0.256 9.764 -8.369 1.00 92.38 188 ALA A O 1
ATOM 1388 N N . ALA A 1 189 ? 1.294 11.217 -9.077 1.00 90.38 189 ALA A N 1
ATOM 1389 C CA . ALA A 1 189 ? 1.397 10.661 -10.423 1.00 90.38 189 ALA A CA 1
ATOM 1390 C C . ALA A 1 189 ? 1.756 9.160 -10.444 1.00 90.38 189 ALA A C 1
ATOM 1392 O O . ALA A 1 189 ? 1.275 8.438 -11.315 1.00 90.38 189 ALA A O 1
ATOM 1393 N N . ASP A 1 190 ? 2.562 8.661 -9.498 1.00 94.00 190 ASP A N 1
ATOM 1394 C CA . ASP A 1 190 ? 2.863 7.224 -9.401 1.00 94.00 190 ASP A CA 1
ATOM 1395 C C . ASP A 1 190 ? 1.647 6.431 -8.907 1.00 94.00 190 ASP A C 1
ATOM 1397 O O . ASP A 1 190 ? 1.375 5.342 -9.413 1.00 94.00 190 ASP A O 1
ATOM 1401 N N . VAL A 1 191 ? 0.871 6.995 -7.977 1.00 94.81 191 VAL A N 1
ATOM 1402 C CA . VAL A 1 191 ? -0.386 6.395 -7.510 1.00 94.81 191 VAL A CA 1
ATOM 1403 C C . VAL A 1 191 ? -1.404 6.325 -8.649 1.00 94.81 191 VAL A C 1
ATOM 1405 O O . VAL A 1 191 ? -2.002 5.274 -8.863 1.00 94.81 191 VAL A O 1
ATOM 1408 N N . ALA A 1 192 ? -1.537 7.384 -9.452 1.00 92.25 192 ALA A N 1
ATOM 1409 C CA . ALA A 1 192 ? -2.398 7.381 -10.635 1.00 92.25 192 ALA A CA 1
ATOM 1410 C C . ALA A 1 192 ? -1.989 6.302 -11.658 1.00 92.25 192 ALA A C 1
ATOM 1412 O O . ALA A 1 192 ? -2.842 5.611 -12.219 1.00 92.25 192 ALA A O 1
ATOM 1413 N N . ARG A 1 193 ? -0.680 6.102 -11.872 1.00 90.88 193 ARG A N 1
ATOM 1414 C CA . ARG A 1 193 ? -0.160 5.025 -12.736 1.00 90.88 193 ARG A CA 1
ATOM 1415 C C . ARG A 1 193 ? -0.502 3.647 -12.193 1.00 90.88 193 ARG A C 1
ATOM 1417 O O . ARG A 1 193 ? -0.934 2.787 -12.952 1.00 90.88 193 ARG A O 1
ATOM 1424 N N . LEU A 1 194 ? -0.310 3.433 -10.895 1.00 93.38 194 LEU A N 1
ATOM 1425 C CA . LEU A 1 194 ? -0.640 2.174 -10.231 1.00 93.38 194 LEU A CA 1
ATOM 1426 C C . LEU A 1 194 ? -2.145 1.893 -10.286 1.00 93.38 194 LEU A C 1
ATOM 1428 O O . LEU A 1 194 ? -2.531 0.762 -10.578 1.00 93.38 194 LEU A O 1
ATOM 1432 N N . ALA A 1 195 ? -2.984 2.916 -10.113 1.00 92.38 195 ALA A N 1
ATOM 1433 C CA . ALA A 1 195 ? -4.430 2.806 -10.277 1.00 92.38 195 ALA A CA 1
ATOM 1434 C C . ALA A 1 195 ? -4.809 2.333 -11.688 1.00 92.38 195 ALA A C 1
ATOM 1436 O O . ALA A 1 195 ? -5.572 1.380 -11.840 1.00 92.38 195 ALA A O 1
ATOM 1437 N N . ALA A 1 196 ? -4.185 2.894 -12.730 1.00 88.00 196 ALA A N 1
ATOM 1438 C CA . ALA A 1 196 ? -4.368 2.438 -14.112 1.00 88.00 196 ALA A CA 1
ATOM 1439 C C . ALA A 1 196 ? -3.866 0.998 -14.368 1.00 88.00 196 ALA A C 1
ATOM 1441 O O . ALA A 1 196 ? -4.273 0.361 -15.338 1.00 88.00 196 ALA A O 1
ATOM 1442 N N . LEU A 1 197 ? -2.995 0.464 -13.504 1.00 88.75 197 LEU A N 1
ATOM 1443 C CA . LEU A 1 197 ? -2.523 -0.930 -13.519 1.00 88.75 197 LEU A CA 1
ATOM 1444 C C . LEU A 1 197 ? -3.371 -1.862 -12.625 1.00 88.75 197 LEU A C 1
ATOM 1446 O O . LEU A 1 197 ? -3.016 -3.031 -12.415 1.00 88.75 197 LEU A O 1
ATOM 1450 N N . GLY A 1 198 ? -4.492 -1.354 -12.108 1.00 92.06 198 GLY A N 1
ATOM 1451 C CA . GLY A 1 198 ? -5.450 -2.088 -11.288 1.00 92.06 198 GLY A CA 1
ATOM 1452 C C . GLY A 1 198 ? -5.087 -2.156 -9.806 1.00 92.06 198 GLY A C 1
ATOM 1453 O O . GLY A 1 198 ? -5.494 -3.103 -9.140 1.00 92.06 198 GLY A O 1
ATOM 1454 N N . VAL A 1 199 ? -4.274 -1.232 -9.288 1.00 94.75 199 VAL A N 1
ATOM 1455 C CA . VAL A 1 199 ? -4.116 -1.059 -7.835 1.00 94.75 199 VAL A CA 1
ATOM 1456 C C . VAL A 1 199 ? -5.288 -0.241 -7.311 1.00 94.75 199 VAL A C 1
ATOM 1458 O O . VAL A 1 199 ? -5.499 0.889 -7.735 1.00 94.75 199 VAL A O 1
ATOM 1461 N N . THR A 1 200 ? -6.028 -0.802 -6.366 1.00 96.06 200 THR A N 1
ATOM 1462 C CA . THR A 1 200 ? -7.190 -0.155 -5.745 1.00 96.06 200 THR A CA 1
ATOM 1463 C C . THR A 1 200 ? -6.907 0.348 -4.338 1.00 96.06 200 THR A C 1
ATOM 1465 O O . THR A 1 200 ? -7.694 1.121 -3.812 1.00 96.06 200 THR A O 1
ATOM 1468 N N . ASP A 1 201 ? -5.799 -0.071 -3.725 1.00 98.25 201 ASP A N 1
ATOM 1469 C CA . ASP A 1 201 ? -5.539 0.103 -2.298 1.00 98.25 201 ASP A CA 1
ATOM 1470 C C . ASP A 1 201 ? -4.137 0.657 -2.064 1.00 98.25 201 ASP A C 1
ATOM 1472 O O . ASP A 1 201 ? -3.132 0.064 -2.473 1.00 98.25 201 ASP A O 1
ATOM 1476 N N . VAL A 1 202 ? -4.074 1.820 -1.418 1.00 98.12 202 VAL A N 1
ATOM 1477 C CA . VAL A 1 202 ? -2.842 2.598 -1.263 1.00 98.12 202 VAL A CA 1
ATOM 1478 C C . VAL A 1 202 ? -2.639 3.000 0.189 1.00 98.12 202 VAL A C 1
ATOM 1480 O O . VAL A 1 202 ? -3.554 3.497 0.838 1.00 98.12 202 VAL A O 1
ATOM 1483 N N . GLY A 1 203 ? -1.431 2.774 0.700 1.00 97.81 203 GLY A N 1
ATOM 1484 C CA . GLY A 1 203 ? -1.044 3.048 2.080 1.00 97.81 203 GLY A CA 1
ATOM 1485 C C . GLY A 1 203 ? -0.193 4.308 2.215 1.00 97.81 203 GLY A C 1
ATOM 1486 O O . GLY A 1 203 ? 0.794 4.475 1.496 1.00 97.81 203 GLY A O 1
ATOM 1487 N N . GLU A 1 204 ? -0.524 5.159 3.184 1.00 97.38 204 GLU A N 1
ATOM 1488 C CA . GLU A 1 204 ? 0.254 6.352 3.526 1.00 97.38 204 GLU A CA 1
ATOM 1489 C C . GLU A 1 204 ? 0.526 6.466 5.028 1.00 97.38 204 GLU A C 1
ATOM 1491 O O . GLU A 1 204 ? -0.292 6.091 5.871 1.00 97.38 204 GLU A O 1
ATOM 1496 N N . ASN A 1 205 ? 1.686 7.036 5.365 1.00 95.88 205 ASN A N 1
ATOM 1497 C CA . ASN A 1 205 ? 2.138 7.153 6.754 1.00 95.88 205 ASN A CA 1
ATOM 1498 C C . ASN A 1 205 ? 1.917 8.550 7.351 1.00 95.88 205 ASN A C 1
ATOM 1500 O O . ASN A 1 205 ? 2.004 8.714 8.566 1.00 95.88 205 ASN A O 1
ATOM 1504 N N . ARG A 1 206 ? 1.720 9.575 6.516 1.00 95.19 206 ARG A N 1
ATOM 1505 C CA . ARG A 1 206 ? 1.682 10.980 6.939 1.00 95.19 206 ARG A CA 1
ATOM 1506 C C . ARG A 1 206 ? 0.460 11.671 6.365 1.00 95.19 206 ARG A C 1
ATOM 1508 O O . ARG A 1 206 ? 0.260 11.675 5.156 1.00 95.19 206 ARG A O 1
ATOM 1515 N N . ASP A 1 207 ? -0.304 12.318 7.241 1.00 96.19 207 ASP A N 1
ATOM 1516 C CA . ASP A 1 207 ? -1.571 12.965 6.882 1.00 96.19 207 ASP A CA 1
ATOM 1517 C C . ASP A 1 207 ? -1.383 14.051 5.819 1.00 96.19 207 ASP A C 1
ATOM 1519 O O . ASP A 1 207 ? -2.136 14.099 4.860 1.00 96.19 207 ASP A O 1
ATOM 1523 N N . GLN A 1 208 ? -0.331 14.868 5.928 1.00 93.50 208 GLN A N 1
ATOM 1524 C CA . GLN A 1 208 ? -0.069 15.934 4.958 1.00 93.50 208 GLN A CA 1
ATOM 1525 C C . GLN A 1 208 ? 0.155 15.399 3.534 1.00 93.50 208 GLN A C 1
ATOM 1527 O O . GLN A 1 208 ? -0.352 15.981 2.579 1.00 93.50 208 GLN A O 1
ATOM 1532 N N . GLU A 1 209 ? 0.896 14.296 3.388 1.00 93.25 209 GLU A N 1
ATOM 1533 C CA . GLU A 1 209 ? 1.129 13.668 2.082 1.00 93.25 209 GLU A CA 1
ATOM 1534 C C . GLU A 1 209 ? -0.151 12.996 1.571 1.00 93.25 209 GLU A C 1
ATOM 1536 O O . GLU A 1 209 ? -0.537 13.194 0.421 1.00 93.25 209 GLU A O 1
ATOM 1541 N N . ALA A 1 210 ? -0.839 12.247 2.433 1.00 95.56 210 ALA A N 1
ATOM 1542 C CA . ALA A 1 210 ? -2.045 11.508 2.076 1.00 95.56 210 ALA A CA 1
ATOM 1543 C C . ALA A 1 210 ? -3.222 12.424 1.704 1.00 95.56 210 ALA A C 1
ATOM 1545 O O . ALA A 1 210 ? -3.888 12.198 0.696 1.00 95.56 210 ALA A O 1
ATOM 1546 N N . ALA A 1 211 ? -3.459 13.487 2.474 1.00 96.38 211 ALA A N 1
ATOM 1547 C CA . ALA A 1 211 ? -4.509 14.464 2.201 1.00 96.38 211 ALA A CA 1
ATOM 1548 C C . ALA A 1 211 ? -4.264 15.189 0.869 1.00 96.38 211 ALA A C 1
ATOM 1550 O O . ALA A 1 211 ? -5.195 15.375 0.091 1.00 96.38 211 ALA A O 1
ATOM 1551 N N . ALA A 1 212 ? -3.009 15.546 0.572 1.00 95.38 212 ALA A N 1
ATOM 1552 C CA . ALA A 1 212 ? -2.658 16.177 -0.697 1.00 95.38 212 ALA A CA 1
ATOM 1553 C C . ALA A 1 212 ? -2.883 15.230 -1.888 1.00 95.38 212 ALA A C 1
ATOM 1555 O O . ALA A 1 212 ? -3.568 15.599 -2.841 1.00 95.38 212 ALA A O 1
ATOM 1556 N N . LYS A 1 213 ? -2.372 13.991 -1.818 1.00 95.94 213 LYS A N 1
ATOM 1557 C CA . LYS A 1 213 ? -2.516 13.017 -2.913 1.00 95.94 213 LYS A CA 1
ATOM 1558 C C . LYS A 1 213 ? -3.966 12.577 -3.111 1.00 95.94 213 LYS A C 1
ATOM 1560 O O . LYS A 1 213 ? -4.409 12.450 -4.245 1.00 95.94 213 LYS A O 1
ATOM 1565 N N . SER A 1 214 ? -4.716 12.356 -2.032 1.00 96.69 214 SER A N 1
ATOM 1566 C CA . SER A 1 214 ? -6.131 11.977 -2.132 1.00 96.69 214 SER A CA 1
ATOM 1567 C C . SER A 1 214 ? -6.982 13.084 -2.748 1.00 96.69 214 SER A C 1
ATOM 1569 O O . SER A 1 214 ? -7.840 12.784 -3.572 1.00 96.69 214 SER A O 1
ATOM 1571 N N . ALA A 1 215 ? -6.709 14.353 -2.426 1.00 95.94 215 ALA A N 1
ATOM 1572 C CA . ALA A 1 215 ? -7.376 15.484 -3.062 1.00 95.94 215 ALA A CA 1
ATOM 1573 C C . ALA A 1 215 ? -7.019 15.602 -4.554 1.00 95.94 215 ALA A C 1
ATOM 1575 O O . ALA A 1 215 ? -7.911 15.782 -5.380 1.00 95.94 215 ALA A O 1
ATOM 1576 N N . GLU A 1 216 ? -5.739 15.448 -4.913 1.00 96.19 216 GLU A N 1
ATOM 1577 C CA . GLU A 1 216 ? -5.285 15.456 -6.313 1.00 96.19 216 GLU A CA 1
ATOM 1578 C C . GLU A 1 216 ? -5.920 14.319 -7.134 1.00 96.19 216 GLU A C 1
ATOM 1580 O O . GLU A 1 216 ? -6.196 14.476 -8.322 1.00 96.19 216 GLU A O 1
ATOM 1585 N N . LEU A 1 217 ? -6.194 13.181 -6.491 1.00 95.12 217 LEU A N 1
ATOM 1586 C CA . LEU A 1 217 ? -6.675 11.955 -7.127 1.00 95.12 217 LEU A CA 1
ATOM 1587 C C . LEU A 1 217 ? -8.146 11.633 -6.819 1.00 95.12 217 LEU A C 1
ATOM 1589 O O . LEU A 1 217 ? -8.562 10.491 -7.005 1.00 95.12 217 LEU A O 1
ATOM 1593 N N . ALA A 1 218 ? -8.947 12.614 -6.392 1.00 90.44 218 ALA A N 1
ATOM 1594 C CA . ALA A 1 218 ? -10.324 12.418 -5.918 1.00 90.44 218 ALA A CA 1
ATOM 1595 C C . ALA A 1 218 ? -11.291 11.778 -6.943 1.00 90.44 218 ALA A C 1
ATOM 1597 O O . ALA A 1 218 ? -12.375 11.333 -6.575 1.00 90.44 218 ALA A O 1
ATOM 1598 N N . GLY A 1 219 ? -10.912 11.712 -8.225 1.00 87.81 219 GLY A N 1
ATOM 1599 C CA . GLY A 1 219 ? -11.672 11.041 -9.287 1.00 87.81 219 GLY A CA 1
ATOM 1600 C C . GLY A 1 219 ? -11.261 9.592 -9.572 1.00 87.81 219 GLY A C 1
ATOM 1601 O O . GLY A 1 219 ? -11.863 8.955 -10.436 1.00 87.81 219 GLY A O 1
ATOM 1602 N N . LEU A 1 220 ? -10.230 9.066 -8.906 1.00 91.06 220 LEU A N 1
ATOM 1603 C CA . LEU A 1 220 ? -9.772 7.691 -9.100 1.00 91.06 220 LEU A CA 1
ATOM 1604 C C . LEU A 1 220 ? -10.400 6.751 -8.061 1.00 91.06 220 LEU A C 1
ATOM 1606 O O . LEU A 1 220 ? -10.530 7.133 -6.898 1.00 91.06 220 LEU A O 1
ATOM 1610 N N . PRO A 1 221 ? -10.734 5.501 -8.433 1.00 88.94 221 PRO A N 1
ATOM 1611 C CA . PRO A 1 221 ? -11.310 4.517 -7.518 1.00 88.94 221 PRO A CA 1
ATOM 1612 C C . PRO A 1 221 ? -10.227 3.890 -6.618 1.00 88.94 221 PRO A C 1
ATOM 1614 O O . PRO A 1 221 ? -9.996 2.683 -6.651 1.00 88.94 221 PRO A O 1
ATOM 1617 N N . VAL A 1 222 ? -9.526 4.721 -5.844 1.00 95.50 222 VAL A N 1
ATOM 1618 C CA . VAL A 1 222 ? -8.454 4.313 -4.928 1.00 95.50 222 VAL A CA 1
ATOM 1619 C C . VAL A 1 222 ? -8.918 4.472 -3.484 1.00 95.50 222 VAL A C 1
ATOM 1621 O O . VAL A 1 222 ? -9.346 5.546 -3.063 1.00 95.50 222 VAL A O 1
ATOM 1624 N N . ARG A 1 223 ? -8.788 3.399 -2.706 1.00 97.75 223 ARG A N 1
ATOM 1625 C CA . ARG A 1 223 ? -8.990 3.372 -1.260 1.00 97.75 223 ARG A CA 1
ATOM 1626 C C . ARG A 1 223 ? -7.687 3.737 -0.557 1.00 97.75 223 ARG A C 1
ATOM 1628 O O . ARG A 1 223 ? -6.645 3.117 -0.774 1.00 97.75 223 ARG A O 1
ATOM 1635 N N . TRP A 1 224 ? -7.758 4.753 0.295 1.00 98.19 224 TRP A N 1
ATOM 1636 C CA . TRP A 1 224 ? -6.614 5.247 1.054 1.00 98.19 224 TRP A CA 1
ATOM 1637 C C . TRP A 1 224 ? -6.583 4.624 2.448 1.00 98.19 224 TRP A C 1
ATOM 1639 O O . TRP A 1 224 ? -7.516 4.785 3.234 1.00 98.19 224 TRP A O 1
ATOM 1649 N N . HIS A 1 225 ? -5.489 3.949 2.775 1.00 98.50 225 HIS A N 1
ATOM 1650 C CA . HIS A 1 225 ? -5.234 3.357 4.080 1.00 98.50 225 HIS A CA 1
ATOM 1651 C C . HIS A 1 225 ? -4.204 4.205 4.826 1.00 98.50 225 HIS A C 1
ATOM 1653 O O . HIS A 1 225 ? -3.062 4.353 4.389 1.00 98.50 225 HIS A O 1
ATOM 1659 N N . PHE A 1 226 ? -4.586 4.752 5.976 1.00 98.38 226 PHE A N 1
ATOM 1660 C CA . PHE A 1 226 ? -3.634 5.400 6.868 1.00 98.38 226 PHE A CA 1
ATOM 1661 C C . PHE A 1 226 ? -2.946 4.337 7.729 1.00 98.38 226 PHE A C 1
ATOM 1663 O O . PHE A 1 226 ? -3.592 3.712 8.569 1.00 98.38 226 PHE A O 1
ATOM 1670 N N . ILE A 1 227 ? -1.648 4.119 7.510 1.00 96.81 227 ILE A N 1
ATOM 1671 C CA . ILE A 1 227 ? -0.861 3.047 8.155 1.00 96.81 227 ILE A CA 1
ATOM 1672 C C . ILE A 1 227 ? 0.275 3.582 9.042 1.00 96.81 227 ILE A C 1
ATOM 1674 O O . ILE A 1 227 ? 1.045 2.813 9.610 1.00 96.81 227 ILE A O 1
ATOM 1678 N N . GLY A 1 228 ? 0.430 4.906 9.125 1.00 94.38 228 GLY A N 1
ATOM 1679 C CA . GLY A 1 228 ? 1.390 5.550 10.023 1.00 94.38 228 GLY A CA 1
ATOM 1680 C C . GLY A 1 228 ? 0.819 5.771 11.418 1.00 94.38 228 GLY A C 1
ATOM 1681 O O . GLY A 1 228 ? -0.381 5.667 11.620 1.00 94.38 228 GLY A O 1
ATOM 1682 N N . GLN A 1 229 ? 1.666 6.142 12.378 1.00 93.31 229 GLN A N 1
ATOM 1683 C CA . GLN A 1 229 ? 1.216 6.490 13.728 1.00 93.31 229 GLN A CA 1
ATOM 1684 C C . GLN A 1 229 ? 0.333 7.744 13.707 1.00 93.31 229 GLN A C 1
ATOM 1686 O O . GLN A 1 229 ? 0.800 8.841 13.383 1.00 93.31 229 GLN A O 1
ATOM 1691 N N . LEU A 1 230 ? -0.949 7.589 14.052 1.00 95.31 230 LEU A N 1
ATOM 1692 C CA . LEU A 1 230 ? -1.917 8.678 13.984 1.00 95.31 230 LEU A CA 1
ATOM 1693 C C . LEU A 1 230 ? -1.958 9.493 15.282 1.00 95.31 230 LEU A C 1
ATOM 1695 O O . LEU A 1 230 ? -2.224 8.997 16.379 1.00 95.31 230 LEU A O 1
ATOM 1699 N N . GLN A 1 231 ? -1.752 10.800 15.145 1.00 94.06 231 GLN A N 1
ATOM 1700 C CA . GLN A 1 231 ? -1.996 11.761 16.215 1.00 94.06 231 GLN A CA 1
ATOM 1701 C C . GLN A 1 231 ? -3.488 12.119 16.272 1.00 94.06 231 GLN A C 1
ATOM 1703 O O . GLN A 1 231 ? -4.110 12.384 15.242 1.00 94.06 231 GLN A O 1
ATOM 1708 N N . SER A 1 232 ? -4.071 12.192 17.473 1.00 94.75 232 SER A N 1
ATOM 1709 C CA . SER A 1 232 ? -5.516 12.422 17.649 1.00 94.75 232 SER A CA 1
ATOM 1710 C C . SER A 1 232 ? -5.996 13.753 17.050 1.00 94.75 232 SER A C 1
ATOM 1712 O O . SER A 1 232 ? -7.108 13.842 16.537 1.00 94.75 232 SER A O 1
ATOM 1714 N N . ASN A 1 233 ? -5.148 14.786 17.035 1.00 94.88 233 ASN A N 1
ATOM 1715 C CA . ASN A 1 233 ? -5.452 16.079 16.406 1.00 94.88 233 ASN A CA 1
ATOM 1716 C C . ASN A 1 233 ? -5.560 16.007 14.869 1.00 94.88 233 ASN A C 1
ATOM 1718 O O . ASN A 1 233 ? -6.151 16.901 14.263 1.00 94.88 233 ASN A O 1
ATOM 1722 N N . LYS A 1 234 ? -5.022 14.958 14.235 1.00 97.56 234 LYS A N 1
ATOM 1723 C CA . LYS A 1 234 ? -5.111 14.726 12.787 1.00 97.56 234 LYS A CA 1
ATOM 1724 C C . LYS A 1 234 ? -6.328 13.902 12.380 1.00 97.56 234 LYS A C 1
ATOM 1726 O O . LYS A 1 234 ? -6.641 13.874 11.195 1.00 97.56 234 LYS A O 1
ATOM 1731 N N . ALA A 1 235 ? -7.069 13.323 13.331 1.00 97.62 235 ALA A N 1
ATOM 1732 C CA . ALA A 1 235 ? -8.268 12.527 13.052 1.00 97.62 235 ALA A CA 1
ATOM 1733 C C . ALA A 1 235 ? -9.243 13.255 12.107 1.00 97.62 235 ALA A C 1
ATOM 1735 O O . ALA A 1 235 ? -9.656 12.691 11.102 1.00 97.62 235 ALA A O 1
ATOM 1736 N N . LYS A 1 236 ? -9.515 14.546 12.352 1.00 97.62 236 LYS A N 1
ATOM 1737 C CA . LYS A 1 236 ? -10.402 15.381 11.514 1.00 97.62 236 LYS A CA 1
ATOM 1738 C C . LYS A 1 236 ? -9.962 15.511 10.052 1.00 97.62 236 LYS A C 1
ATOM 1740 O O . LYS A 1 236 ? -10.805 15.737 9.193 1.00 97.62 236 LYS A O 1
ATOM 1745 N N . SER A 1 237 ? -8.660 15.444 9.781 1.00 98.00 237 SER A N 1
ATOM 1746 C CA . SER A 1 237 ? -8.123 15.481 8.417 1.00 98.00 237 SER A CA 1
ATOM 1747 C C . SER A 1 237 ? -8.217 14.099 7.777 1.00 98.00 237 SER A C 1
ATOM 1749 O O . SER A 1 237 ? -8.803 13.950 6.708 1.00 98.00 237 SER A O 1
ATOM 1751 N N . VAL A 1 238 ? -7.734 13.076 8.489 1.00 98.19 238 VAL A N 1
ATOM 1752 C CA . VAL A 1 238 ? -7.673 11.689 8.008 1.00 98.19 238 VAL A CA 1
ATOM 1753 C C . VAL A 1 238 ? -9.047 11.153 7.612 1.00 98.19 238 VAL A C 1
ATOM 1755 O O . VAL A 1 238 ? -9.189 10.549 6.552 1.00 98.19 238 VAL A O 1
ATOM 1758 N N . VAL A 1 239 ? -10.093 11.438 8.396 1.00 98.00 239 VAL A N 1
ATOM 1759 C CA . VAL A 1 239 ? -11.459 10.971 8.095 1.00 98.00 239 VAL A CA 1
ATOM 1760 C C . VAL A 1 239 ? -12.058 11.559 6.809 1.00 98.00 239 VAL A C 1
ATOM 1762 O O . VAL A 1 239 ? -13.126 11.126 6.389 1.00 98.00 239 VAL A O 1
ATOM 1765 N N . LYS A 1 240 ? -11.430 12.546 6.168 1.00 96.94 240 LYS A N 1
ATOM 1766 C CA . LYS A 1 240 ? -11.953 13.104 4.912 1.00 96.94 240 LYS A CA 1
ATOM 1767 C C . LYS A 1 240 ? -11.641 12.231 3.702 1.00 96.94 240 LYS A C 1
ATOM 1769 O O . LYS A 1 240 ? -12.370 12.299 2.722 1.00 96.94 240 LYS A O 1
ATOM 1774 N N . TYR A 1 241 ? -10.574 11.436 3.769 1.00 96.50 241 TYR A N 1
ATOM 1775 C CA . TYR A 1 241 ? -10.095 10.636 2.638 1.00 96.50 241 TYR A CA 1
ATOM 1776 C C . TYR A 1 241 ? -9.869 9.161 2.975 1.00 96.50 241 TYR A C 1
ATOM 1778 O O . TYR A 1 241 ? -9.886 8.324 2.074 1.00 96.50 241 TYR A O 1
ATOM 1786 N N . ALA A 1 242 ? -9.608 8.827 4.243 1.00 98.06 242 ALA A N 1
ATOM 1787 C CA . ALA A 1 242 ? -9.209 7.479 4.612 1.00 98.06 242 ALA A CA 1
ATOM 1788 C C . ALA A 1 242 ? -10.386 6.506 4.514 1.00 98.06 242 ALA A C 1
ATOM 1790 O O . ALA A 1 242 ? -11.417 6.681 5.170 1.00 98.06 242 ALA A O 1
ATOM 1791 N N . PHE A 1 243 ? -10.169 5.448 3.739 1.00 98.12 243 PHE A N 1
ATOM 1792 C CA . PHE A 1 243 ? -10.985 4.245 3.747 1.00 98.12 243 PHE A CA 1
ATOM 1793 C C . PHE A 1 243 ? -10.763 3.461 5.045 1.00 98.12 243 PHE A C 1
ATOM 1795 O O . PHE A 1 243 ? -11.725 3.048 5.685 1.00 98.12 243 PHE A O 1
ATOM 1802 N N . SER A 1 244 ? -9.502 3.323 5.478 1.00 98.56 244 SER A N 1
ATOM 1803 C CA . SER A 1 244 ? -9.176 2.699 6.763 1.00 98.56 244 SER A CA 1
ATOM 1804 C C . SER A 1 244 ? -8.077 3.426 7.530 1.00 98.56 244 SER A C 1
ATOM 1806 O O . SER A 1 244 ? -7.160 3.985 6.925 1.00 98.56 244 SER A O 1
ATOM 1808 N N . VAL A 1 245 ? -8.079 3.288 8.853 1.00 98.56 245 VAL A N 1
ATOM 1809 C CA . VAL A 1 245 ? -6.949 3.605 9.737 1.00 98.56 245 VAL A CA 1
ATOM 1810 C C . VAL A 1 245 ? -6.455 2.310 10.371 1.00 98.56 245 VAL A C 1
ATOM 1812 O O . VAL A 1 245 ? -7.224 1.618 11.032 1.00 98.56 245 VAL A O 1
ATOM 1815 N N . GLN A 1 246 ? -5.177 1.982 10.172 1.00 97.88 246 GLN A N 1
ATOM 1816 C CA . GLN A 1 246 ? -4.604 0.702 10.604 1.00 97.88 246 GLN A CA 1
ATOM 1817 C C . GLN A 1 246 ? -3.726 0.791 11.856 1.00 97.88 246 GLN A C 1
ATOM 1819 O O . GLN A 1 246 ? -3.070 -0.176 12.217 1.00 97.88 246 GLN A O 1
ATOM 1824 N N . SER A 1 247 ? -3.683 1.959 12.494 1.00 96.44 247 SER A N 1
ATOM 1825 C CA . SER A 1 247 ? -2.723 2.300 13.544 1.00 96.44 247 SER A CA 1
ATOM 1826 C C . SER A 1 247 ? -3.395 2.659 14.877 1.00 96.44 247 SER A C 1
ATOM 1828 O O . SER A 1 247 ? -2.913 3.553 15.575 1.00 96.44 247 SER A O 1
ATOM 1830 N N . ILE A 1 248 ? -4.574 2.106 15.188 1.00 97.31 248 ILE A N 1
ATOM 1831 C CA . ILE A 1 248 ? -5.275 2.469 16.428 1.00 97.31 248 ILE A CA 1
ATOM 1832 C C . ILE A 1 248 ? -4.632 1.728 17.594 1.00 97.31 248 ILE A C 1
ATOM 1834 O O . ILE A 1 248 ? -4.652 0.506 17.630 1.00 97.31 248 ILE A O 1
ATOM 1838 N N . ASP A 1 249 ? -4.073 2.468 18.543 1.00 95.56 249 ASP A N 1
ATOM 1839 C CA . ASP A 1 249 ? -3.281 1.915 19.646 1.00 95.56 249 ASP A CA 1
ATOM 1840 C C . ASP A 1 249 ? -3.759 2.364 21.037 1.00 95.56 249 ASP A C 1
ATOM 1842 O O . ASP A 1 249 ? -3.244 1.898 22.049 1.00 95.56 249 ASP A O 1
ATOM 1846 N N . ARG A 1 250 ? -4.732 3.284 21.111 1.00 94.94 250 ARG A N 1
ATOM 1847 C CA . ARG A 1 250 ? -5.207 3.868 22.375 1.00 94.94 250 ARG A CA 1
ATOM 1848 C C . ARG A 1 250 ? -6.650 4.387 22.299 1.00 94.94 250 ARG A C 1
ATOM 1850 O O . ARG A 1 250 ? -7.056 4.890 21.244 1.00 94.94 250 ARG A O 1
ATOM 1857 N N . PRO A 1 251 ? -7.415 4.375 23.411 1.00 93.69 251 PRO A N 1
ATOM 1858 C CA . PRO A 1 251 ? -8.830 4.766 23.405 1.00 93.69 251 PRO A CA 1
ATOM 1859 C C . PRO A 1 251 ? -9.070 6.211 22.953 1.00 93.69 251 PRO A C 1
ATOM 1861 O O . PRO A 1 251 ? -10.020 6.496 22.230 1.00 93.69 251 PRO A O 1
ATOM 1864 N N . GLN A 1 252 ? -8.168 7.134 23.304 1.00 95.62 252 GLN A N 1
ATOM 1865 C CA . GLN A 1 252 ? -8.297 8.549 22.936 1.00 95.62 252 GLN A CA 1
ATOM 1866 C C . GLN A 1 252 ? -8.220 8.764 21.420 1.00 95.62 252 GLN A C 1
ATOM 1868 O O . GLN A 1 252 ? -8.736 9.756 20.904 1.00 95.62 252 GLN A O 1
ATOM 1873 N N . LEU A 1 253 ? -7.543 7.872 20.690 1.00 96.81 253 LEU A N 1
ATOM 1874 C CA . LEU A 1 253 ? -7.511 7.922 19.234 1.00 96.81 253 LEU A CA 1
ATOM 1875 C C . LEU A 1 253 ? -8.827 7.404 18.637 1.00 96.81 253 LEU A C 1
ATOM 1877 O O . LEU A 1 253 ? -9.364 8.055 17.742 1.00 96.81 253 LEU A O 1
ATOM 1881 N N . ALA A 1 254 ? -9.371 6.303 19.165 1.00 96.88 254 ALA A N 1
ATOM 1882 C CA . ALA A 1 254 ? -10.679 5.786 18.759 1.00 96.88 254 ALA A CA 1
ATOM 1883 C C . ALA A 1 254 ? -11.791 6.828 18.986 1.00 96.88 254 ALA A C 1
ATOM 1885 O O . ALA A 1 254 ? -12.549 7.132 18.068 1.00 96.88 254 ALA A O 1
ATOM 1886 N N . GLU A 1 255 ? -11.818 7.478 20.154 1.00 96.81 255 GLU A N 1
ATOM 1887 C CA . GLU A 1 255 ? -12.782 8.544 20.462 1.00 96.81 255 GLU A CA 1
ATOM 1888 C C . GLU A 1 255 ? -12.641 9.749 19.512 1.00 96.81 255 GLU A C 1
ATOM 1890 O O . GLU A 1 255 ? -13.634 10.302 19.029 1.00 96.81 255 GLU A O 1
ATOM 1895 N N . ALA A 1 256 ? -11.403 10.161 19.213 1.00 98.12 256 ALA A N 1
ATOM 1896 C CA . ALA A 1 256 ? -11.146 11.260 18.285 1.00 98.12 256 ALA A CA 1
ATOM 1897 C C . ALA A 1 256 ? -11.605 10.932 16.855 1.00 98.12 256 ALA A C 1
ATOM 1899 O O . ALA A 1 256 ? -12.157 11.806 16.180 1.00 98.12 256 ALA A O 1
ATOM 1900 N N . LEU A 1 257 ? -11.402 9.690 16.403 1.00 98.44 257 LEU A N 1
ATOM 1901 C CA . LEU A 1 257 ? -11.885 9.204 15.111 1.00 98.44 257 LEU A CA 1
ATOM 1902 C C . LEU A 1 257 ? -13.413 9.148 15.076 1.00 98.44 257 LEU A C 1
ATOM 1904 O O . LEU A 1 257 ? -13.989 9.702 14.149 1.00 98.44 257 LEU A O 1
ATOM 1908 N N . ALA A 1 258 ? -14.067 8.590 16.097 1.00 98.06 258 ALA A N 1
ATOM 1909 C CA . ALA A 1 258 ? -15.527 8.507 16.174 1.00 98.06 258 ALA A CA 1
ATOM 1910 C C . ALA A 1 258 ? -16.186 9.892 16.057 1.00 98.06 258 ALA A C 1
ATOM 1912 O O . ALA A 1 258 ? -17.037 10.121 15.197 1.00 98.06 258 ALA A O 1
ATOM 1913 N N . LYS A 1 259 ? -15.714 10.871 16.845 1.00 97.94 259 LYS A N 1
ATOM 1914 C CA . LYS A 1 259 ? -16.201 12.263 16.772 1.00 97.94 259 LYS A CA 1
ATOM 1915 C C . LYS A 1 259 ? -15.983 12.883 15.390 1.00 97.94 259 LYS A C 1
ATOM 1917 O O . LYS A 1 259 ? -16.823 13.645 14.910 1.00 97.94 259 LYS A O 1
ATOM 1922 N N . ALA A 1 260 ? -14.842 12.601 14.763 1.00 98.00 260 ALA A N 1
ATOM 1923 C CA . ALA A 1 260 ? -14.506 13.133 13.450 1.00 98.00 260 ALA A CA 1
ATOM 1924 C C . ALA A 1 260 ? -15.345 12.488 12.331 1.00 98.00 260 ALA A C 1
ATOM 1926 O O . ALA A 1 260 ? -15.815 13.205 11.448 1.00 98.00 260 ALA A O 1
ATOM 1927 N N . VAL A 1 261 ? -15.579 11.172 12.387 1.00 98.19 261 VAL A N 1
ATOM 1928 C CA . VAL A 1 261 ? -16.424 10.451 11.428 1.00 98.19 261 VAL A CA 1
ATOM 1929 C C . VAL A 1 261 ? -17.871 10.903 11.537 1.00 98.19 261 VAL A C 1
ATOM 1931 O O . VAL A 1 261 ? -18.431 11.278 10.514 1.00 98.19 261 VAL A O 1
ATOM 1934 N N . ALA A 1 262 ? -18.442 10.972 12.743 1.00 97.38 262 ALA A N 1
ATOM 1935 C CA . ALA A 1 262 ? -19.825 11.413 12.942 1.00 97.38 262 ALA A CA 1
ATOM 1936 C C . ALA A 1 262 ? -20.085 12.800 12.325 1.00 97.38 262 ALA A C 1
ATOM 1938 O O . ALA A 1 262 ? -21.092 13.026 11.655 1.00 97.38 262 ALA A O 1
ATOM 1939 N N . ARG A 1 263 ? -19.130 13.726 12.483 1.00 96.81 263 ARG A N 1
ATOM 1940 C CA . ARG A 1 263 ? -19.198 15.044 11.844 1.00 96.81 263 ARG A CA 1
ATOM 1941 C C . ARG A 1 263 ? -19.095 14.966 10.320 1.00 96.81 263 ARG A C 1
ATOM 1943 O O . ARG A 1 263 ? -19.842 15.628 9.615 1.00 96.81 263 ARG A O 1
ATOM 1950 N N . GLN A 1 264 ? -18.172 14.169 9.795 1.00 96.88 264 GLN A N 1
ATOM 1951 C CA . GLN A 1 264 ? -18.011 14.037 8.349 1.00 96.88 264 GLN A CA 1
ATOM 1952 C C . GLN A 1 264 ? -19.208 13.306 7.705 1.00 96.88 264 GLN A C 1
ATOM 1954 O O . GLN A 1 264 ? -19.541 13.574 6.550 1.00 96.88 264 GLN A O 1
ATOM 1959 N N . GLN A 1 265 ? -19.877 12.412 8.440 1.00 96.62 265 GLN A N 1
ATOM 1960 C CA . GLN A 1 265 ? -21.110 11.737 8.028 1.00 96.62 265 GLN A CA 1
ATOM 1961 C C . GLN A 1 265 ? -22.254 12.734 7.866 1.00 96.62 265 GLN A C 1
ATOM 1963 O O . GLN A 1 265 ? -22.911 12.722 6.828 1.00 96.62 265 GLN A O 1
ATOM 1968 N N . SER A 1 266 ? -22.446 13.645 8.824 1.00 95.44 266 SER A N 1
ATOM 1969 C CA . SER A 1 266 ? -23.475 14.682 8.699 1.00 95.44 266 SER A CA 1
ATOM 1970 C C . SER A 1 266 ? -23.176 15.704 7.595 1.00 95.44 266 SER A C 1
ATOM 1972 O O . SER A 1 266 ? -24.107 16.225 6.988 1.00 95.44 266 SER A O 1
ATOM 1974 N N . GLU A 1 267 ? -21.899 15.977 7.304 1.00 95.44 267 GLU A N 1
ATOM 1975 C CA . GLU A 1 267 ? -21.488 16.945 6.275 1.00 95.44 267 GLU A CA 1
ATOM 1976 C C . GLU A 1 267 ? -21.473 16.363 4.845 1.00 95.44 267 GLU A C 1
ATOM 1978 O O . GLU A 1 267 ? -21.729 17.092 3.890 1.00 95.44 267 GLU A O 1
ATOM 1983 N N . SER A 1 268 ? -21.152 15.075 4.670 1.00 93.31 268 SER A N 1
ATOM 1984 C CA . SER A 1 268 ? -20.883 14.486 3.340 1.00 93.31 268 SER A CA 1
ATOM 1985 C C . SER A 1 268 ? -21.475 13.096 3.097 1.00 93.31 268 SER A C 1
ATOM 1987 O O . SER A 1 268 ? -21.332 12.565 1.999 1.00 93.31 268 SER A O 1
ATOM 1989 N N . GLY A 1 269 ? -22.110 12.482 4.099 1.00 93.69 269 GLY A N 1
ATOM 1990 C CA . GLY A 1 269 ? -22.640 11.121 3.990 1.00 93.69 269 GLY A CA 1
ATOM 1991 C C . GLY A 1 269 ? -21.564 10.038 3.874 1.00 93.69 269 GLY A C 1
ATOM 1992 O O . GLY A 1 269 ? -21.819 9.001 3.264 1.00 93.69 269 GLY A O 1
ATOM 1993 N N . ARG A 1 270 ? -20.350 10.267 4.406 1.00 95.00 270 ARG A N 1
ATOM 1994 C CA . ARG A 1 270 ? -19.258 9.279 4.317 1.00 95.00 270 ARG A CA 1
ATOM 1995 C C . ARG A 1 270 ? -19.671 7.910 4.896 1.00 95.00 270 ARG A C 1
ATOM 1997 O O . ARG A 1 270 ? -20.397 7.868 5.887 1.00 95.00 270 ARG A O 1
ATOM 2004 N N . PRO A 1 271 ? -19.169 6.789 4.358 1.00 95.69 271 PRO A N 1
ATOM 2005 C CA . PRO A 1 271 ? -19.359 5.489 4.992 1.00 95.69 271 PRO A CA 1
ATOM 2006 C C . PRO A 1 271 ? -18.561 5.381 6.300 1.00 95.69 271 PRO A C 1
ATOM 2008 O O . PRO A 1 271 ? -17.708 6.229 6.615 1.00 95.69 271 PRO A O 1
ATOM 2011 N N . ASP A 1 272 ? -18.824 4.307 7.039 1.00 97.19 272 ASP A N 1
ATOM 2012 C CA . ASP A 1 272 ? -18.074 3.949 8.242 1.00 97.19 272 ASP A CA 1
ATOM 2013 C C . ASP A 1 272 ? -16.573 3.810 7.945 1.00 97.19 272 ASP A C 1
ATOM 2015 O O . ASP A 1 272 ? -16.153 3.522 6.821 1.00 97.19 272 ASP A O 1
ATOM 2019 N N . LEU A 1 273 ? -15.742 4.096 8.946 1.00 98.31 273 LEU A N 1
ATOM 2020 C CA . LEU A 1 273 ? -14.290 3.988 8.851 1.00 98.31 273 LEU A CA 1
ATOM 2021 C C . LEU A 1 273 ? -13.833 2.592 9.258 1.00 98.31 273 LEU A C 1
ATOM 2023 O O . LEU A 1 273 ? -14.081 2.175 10.387 1.00 98.31 273 LEU A O 1
ATOM 2027 N N . ASP A 1 274 ? -13.068 1.930 8.393 1.00 98.31 274 ASP A N 1
ATOM 2028 C CA . ASP A 1 274 ? -12.412 0.680 8.761 1.00 98.31 274 ASP A CA 1
ATOM 2029 C C . ASP A 1 274 ? -11.264 0.943 9.733 1.00 98.31 274 ASP A C 1
ATOM 2031 O O . ASP A 1 274 ? -10.343 1.721 9.468 1.00 98.31 274 ASP A O 1
ATOM 2035 N N . CYS A 1 275 ? -11.308 0.267 10.868 1.00 98.12 275 CYS A N 1
ATOM 2036 C CA . CYS A 1 275 ? -10.407 0.477 11.983 1.00 98.12 275 CYS A CA 1
ATOM 2037 C C . CYS A 1 275 ? -9.671 -0.821 12.306 1.00 98.12 275 CYS A C 1
ATOM 2039 O O . CYS A 1 275 ? -10.305 -1.831 12.612 1.00 98.12 275 CYS A O 1
ATOM 2041 N N . TYR A 1 276 ? -8.337 -0.781 12.272 1.00 98.12 276 TYR A N 1
ATOM 2042 C CA . TYR A 1 276 ? -7.499 -1.874 12.759 1.00 98.12 276 TYR A CA 1
ATOM 2043 C C . TYR A 1 276 ? -6.742 -1.439 14.005 1.00 98.12 276 TYR A C 1
ATOM 2045 O O . TYR A 1 276 ? -6.194 -0.331 14.063 1.00 98.12 276 TYR A O 1
ATOM 2053 N N . ILE A 1 277 ? -6.709 -2.334 14.987 1.00 97.44 277 ILE A N 1
ATOM 2054 C CA . ILE A 1 277 ? -5.940 -2.148 16.214 1.00 97.44 277 ILE A CA 1
ATOM 2055 C C . ILE A 1 277 ? -4.495 -2.528 15.915 1.00 97.44 277 ILE A C 1
ATOM 2057 O O . ILE A 1 277 ? -4.227 -3.676 15.562 1.00 97.44 277 ILE A O 1
ATOM 2061 N N . GLN A 1 278 ? -3.566 -1.581 16.039 1.00 96.12 278 GLN A N 1
ATOM 2062 C CA . GLN A 1 278 ? -2.150 -1.901 15.934 1.00 96.12 278 GLN A CA 1
ATOM 2063 C C . GLN A 1 278 ? -1.671 -2.490 17.256 1.00 96.12 278 GLN A C 1
ATOM 2065 O O . GLN A 1 278 ? -1.767 -1.832 18.287 1.00 96.12 278 GLN A O 1
ATOM 2070 N N . VAL A 1 279 ? -1.126 -3.699 17.215 1.00 94.31 279 VAL A N 1
ATOM 2071 C CA . VAL A 1 279 ? -0.643 -4.435 18.383 1.00 94.31 279 VAL A CA 1
ATOM 2072 C C . VAL A 1 279 ? 0.879 -4.384 18.424 1.00 94.31 279 VAL A C 1
ATOM 2074 O O . VAL A 1 279 ? 1.546 -4.600 17.409 1.00 94.31 279 VAL A O 1
ATOM 2077 N N . SER A 1 280 ? 1.432 -4.104 19.602 1.00 90.50 280 SER A N 1
ATOM 2078 C CA . SER A 1 280 ? 2.859 -4.272 19.857 1.00 90.50 280 SER A CA 1
ATOM 2079 C C . SER A 1 280 ? 3.182 -5.759 19.998 1.00 90.50 280 SER A C 1
ATOM 2081 O O . SER A 1 280 ? 2.576 -6.461 20.809 1.00 90.50 280 SER A O 1
ATOM 2083 N N . LEU A 1 281 ? 4.139 -6.242 19.205 1.00 82.88 281 LEU A N 1
ATOM 2084 C CA . LEU A 1 281 ? 4.607 -7.631 19.267 1.00 82.88 281 LEU A CA 1
ATOM 2085 C C . LEU A 1 281 ? 5.865 -7.797 20.129 1.00 82.88 281 LEU A C 1
ATOM 2087 O O . LEU A 1 281 ? 6.237 -8.930 20.419 1.00 82.88 281 LEU A O 1
ATOM 2091 N N . GLU A 1 282 ? 6.474 -6.694 20.565 1.00 74.69 282 GLU A N 1
ATOM 2092 C CA . GLU A 1 282 ? 7.654 -6.670 21.434 1.00 74.69 282 GLU A CA 1
ATOM 2093 C C . GLU A 1 282 ? 7.233 -6.866 22.904 1.00 74.69 282 GLU A C 1
ATOM 2095 O O . GLU A 1 282 ? 6.275 -6.243 23.372 1.00 74.69 282 GLU A O 1
ATOM 2100 N N . ASP A 1 283 ? 7.927 -7.752 23.627 1.00 60.91 283 ASP A N 1
ATOM 2101 C CA . ASP A 1 283 ? 7.582 -8.137 25.007 1.00 60.91 283 ASP A CA 1
ATOM 2102 C C . ASP A 1 283 ? 7.958 -7.073 26.056 1.00 60.91 283 ASP A C 1
ATOM 2104 O O . ASP A 1 283 ? 7.441 -7.086 27.171 1.00 60.91 283 ASP A O 1
ATOM 2108 N N . ASP A 1 284 ? 8.826 -6.125 25.705 1.00 54.19 284 ASP A N 1
ATOM 2109 C CA . ASP A 1 284 ? 9.338 -5.067 26.583 1.00 54.19 284 ASP A CA 1
ATOM 2110 C C . ASP A 1 284 ? 8.628 -3.713 26.400 1.00 54.19 284 ASP A C 1
ATOM 2112 O O . ASP A 1 284 ? 9.035 -2.707 26.984 1.00 54.19 284 ASP A O 1
ATOM 2116 N N . GLY A 1 285 ? 7.553 -3.664 25.605 1.00 49.66 285 GLY A N 1
ATOM 2117 C CA . GLY A 1 285 ? 6.867 -2.405 25.305 1.00 49.66 285 GLY A CA 1
ATOM 2118 C C . GLY A 1 285 ? 7.764 -1.409 24.560 1.00 49.66 285 GLY A C 1
ATOM 2119 O O . GLY A 1 285 ? 7.551 -0.197 24.669 1.00 49.66 285 GLY A O 1
ATOM 2120 N N . GLY A 1 286 ? 8.768 -1.913 23.829 1.00 45.22 286 GLY A N 1
ATOM 2121 C CA . GLY A 1 286 ? 9.727 -1.140 23.052 1.00 45.22 286 GLY A CA 1
ATOM 2122 C C . GLY A 1 286 ? 9.067 -0.031 22.232 1.00 45.22 286 GLY A C 1
ATOM 2123 O O . GLY A 1 286 ? 8.316 -0.238 21.278 1.00 45.22 286 GLY A O 1
ATOM 2124 N N . ALA A 1 287 ? 9.367 1.210 22.614 1.00 49.03 287 ALA A N 1
ATOM 2125 C CA . ALA A 1 287 ? 8.758 2.440 22.111 1.00 49.03 287 ALA A CA 1
ATOM 2126 C C . ALA A 1 287 ? 9.074 2.768 20.633 1.00 49.03 287 ALA A C 1
ATOM 2128 O O . ALA A 1 287 ? 8.909 3.911 20.199 1.00 49.03 287 ALA A O 1
ATOM 2129 N N . HIS A 1 288 ? 9.579 1.821 19.839 1.00 53.91 288 HIS A N 1
ATOM 2130 C CA . HIS A 1 288 ? 10.148 2.116 18.525 1.00 53.91 288 HIS A CA 1
ATOM 2131 C C . HIS A 1 288 ? 9.195 1.920 17.345 1.00 53.91 288 HIS A C 1
ATOM 2133 O O . HIS A 1 288 ? 9.469 2.465 16.272 1.00 53.91 288 HIS A O 1
ATOM 2139 N N . ARG A 1 289 ? 8.057 1.227 17.513 1.00 64.56 289 ARG A N 1
ATOM 2140 C CA . ARG A 1 289 ? 7.101 0.996 16.404 1.00 64.56 289 ARG A CA 1
ATOM 2141 C C . ARG A 1 289 ? 5.640 1.341 16.697 1.00 64.56 289 ARG A C 1
ATOM 2143 O O . ARG A 1 289 ? 4.858 1.445 15.748 1.00 64.56 289 ARG A O 1
ATOM 2150 N N . GLY A 1 290 ? 5.315 1.623 17.960 1.00 76.06 290 GLY A N 1
ATOM 2151 C CA . GLY A 1 290 ? 3.957 1.933 18.416 1.00 76.06 290 GLY A CA 1
ATOM 2152 C C . GLY A 1 290 ? 3.039 0.707 18.419 1.00 76.06 290 GLY A C 1
ATOM 2153 O O . GLY A 1 290 ? 3.385 -0.346 17.882 1.00 76.06 290 GLY A O 1
ATOM 2154 N N . GLY A 1 291 ? 1.853 0.857 19.002 1.00 89.31 291 GLY A N 1
ATOM 2155 C CA . GLY A 1 291 ? 0.872 -0.219 19.142 1.00 89.31 291 GLY A CA 1
ATOM 2156 C C . GLY A 1 291 ? 0.419 -0.423 20.586 1.00 89.31 291 GLY A C 1
ATOM 2157 O O . GLY A 1 291 ? 1.132 -0.095 21.531 1.00 89.31 291 GLY A O 1
ATOM 2158 N N . ALA A 1 292 ? -0.786 -0.960 20.736 1.00 92.00 292 ALA A N 1
ATOM 2159 C CA . ALA A 1 292 ? -1.365 -1.348 22.009 1.00 92.00 292 ALA A CA 1
ATOM 2160 C C . ALA A 1 292 ? -0.670 -2.597 22.559 1.00 92.00 292 ALA A C 1
ATOM 2162 O O . ALA A 1 292 ? -0.248 -3.467 21.789 1.00 92.00 292 ALA A O 1
ATOM 2163 N N . ALA A 1 293 ? -0.595 -2.724 23.884 1.00 91.12 293 ALA A N 1
ATOM 2164 C CA . ALA A 1 293 ? -0.225 -3.999 24.482 1.00 91.12 293 ALA A CA 1
ATOM 2165 C C . ALA A 1 293 ? -1.285 -5.059 24.117 1.00 91.12 293 ALA A C 1
ATOM 2167 O O . ALA A 1 293 ? -2.466 -4.715 24.019 1.00 91.12 293 ALA A O 1
ATOM 2168 N N . PRO A 1 294 ? -0.916 -6.345 23.958 1.00 91.38 294 PRO A N 1
ATOM 2169 C CA . PRO A 1 294 ? -1.888 -7.412 23.706 1.00 91.38 294 PRO A CA 1
ATOM 2170 C C . PRO A 1 294 ? -3.062 -7.422 24.698 1.00 91.38 294 PRO A C 1
ATOM 2172 O O . PRO A 1 294 ? -4.201 -7.638 24.299 1.00 91.38 294 PRO A O 1
ATOM 2175 N N . SER A 1 295 ? -2.805 -7.091 25.968 1.00 91.00 295 SER A N 1
ATOM 2176 C CA . SER A 1 295 ? -3.824 -6.988 27.021 1.00 91.00 295 SER A CA 1
ATOM 2177 C C . SER A 1 295 ? -4.831 -5.847 26.833 1.00 91.00 295 SER A C 1
ATOM 2179 O O . SER A 1 295 ? -5.902 -5.882 27.427 1.00 91.00 295 SER A O 1
ATOM 2181 N N . ASP A 1 296 ? -4.507 -4.829 26.034 1.00 92.56 296 ASP A N 1
ATOM 2182 C CA . ASP A 1 296 ? -5.385 -3.679 25.782 1.00 92.56 296 ASP A CA 1
ATOM 2183 C C . ASP A 1 296 ? -6.276 -3.870 24.541 1.00 92.56 296 ASP A C 1
ATOM 2185 O O . ASP A 1 296 ? -7.169 -3.054 24.289 1.00 92.56 296 ASP A O 1
ATOM 2189 N N . VAL A 1 297 ? -6.054 -4.931 23.755 1.00 93.81 297 VAL A N 1
ATOM 2190 C CA . VAL A 1 297 ? -6.733 -5.152 22.466 1.00 93.81 297 VAL A CA 1
ATOM 2191 C C . VAL A 1 297 ? -8.242 -5.307 22.634 1.00 93.81 297 VAL A C 1
ATOM 2193 O O . VAL A 1 297 ? -8.989 -4.652 21.912 1.00 93.81 297 VAL A O 1
ATOM 2196 N N . GLU A 1 298 ? -8.706 -6.106 23.598 1.00 93.06 298 GLU A N 1
ATOM 2197 C CA . GLU A 1 298 ? -10.144 -6.316 23.841 1.00 93.06 298 GLU A CA 1
ATOM 2198 C C . GLU A 1 298 ? -10.862 -5.007 24.192 1.00 93.06 298 GLU A C 1
ATOM 2200 O O . GLU A 1 298 ? -11.902 -4.675 23.623 1.00 93.06 298 GLU A O 1
ATOM 2205 N N . ARG A 1 299 ? -10.256 -4.197 25.065 1.00 93.06 299 ARG A N 1
ATOM 2206 C CA . ARG A 1 299 ? -10.807 -2.897 25.461 1.00 93.06 299 ARG A CA 1
ATOM 2207 C C . ARG A 1 299 ? -10.888 -1.925 24.282 1.00 93.06 299 ARG A C 1
ATOM 2209 O O . ARG A 1 299 ? -11.849 -1.164 24.157 1.00 93.06 299 ARG A O 1
ATOM 2216 N N . LEU A 1 300 ? -9.868 -1.906 23.424 1.00 95.19 300 LEU A N 1
ATOM 2217 C CA . LEU A 1 300 ? -9.876 -1.083 22.211 1.00 95.19 300 LEU A CA 1
ATOM 2218 C C . LEU A 1 300 ? -10.914 -1.571 21.207 1.00 95.19 300 LEU A C 1
ATOM 2220 O O . LEU A 1 300 ? -11.584 -0.753 20.578 1.00 95.19 300 LEU A O 1
ATOM 2224 N N . ALA A 1 301 ? -11.061 -2.885 21.076 1.00 95.06 301 ALA A N 1
ATOM 2225 C CA . ALA A 1 301 ? -12.048 -3.498 20.211 1.00 95.06 301 ALA A CA 1
ATOM 2226 C C . ALA A 1 301 ? -13.468 -3.114 20.611 1.00 95.06 301 ALA A C 1
ATOM 2228 O O . ALA A 1 301 ? -14.222 -2.658 19.754 1.00 95.06 301 ALA A O 1
ATOM 2229 N N . GLU A 1 302 ? -13.801 -3.216 21.898 1.00 92.31 302 GLU A N 1
ATOM 2230 C CA . GLU A 1 302 ? -15.086 -2.763 22.431 1.00 92.31 302 GLU A CA 1
ATOM 2231 C C . GLU A 1 302 ? -15.312 -1.280 22.109 1.00 92.31 302 GLU A C 1
ATOM 2233 O O . GLU A 1 302 ? -16.313 -0.924 21.491 1.00 92.31 302 GLU A O 1
ATOM 2238 N N . SER A 1 303 ? -14.325 -0.423 22.400 1.00 93.25 303 SER A N 1
ATOM 2239 C CA . SER A 1 303 ? -14.418 1.014 22.119 1.00 93.25 303 SER A CA 1
ATOM 2240 C C . SER A 1 303 ? -14.653 1.343 20.640 1.00 93.25 303 SER A C 1
ATOM 2242 O O . SER A 1 303 ? -15.305 2.346 20.353 1.00 93.25 303 SER A O 1
ATOM 2244 N N . ILE A 1 304 ? -14.087 0.570 19.708 1.00 95.38 304 ILE A N 1
ATOM 2245 C CA . ILE A 1 304 ? -14.289 0.763 18.264 1.00 95.38 304 ILE A CA 1
ATOM 2246 C C . ILE A 1 304 ? -15.654 0.209 17.849 1.00 95.38 304 ILE A C 1
ATOM 2248 O O . ILE A 1 304 ? -16.371 0.874 17.109 1.00 95.38 304 ILE A O 1
ATOM 2252 N N . ALA A 1 305 ? -16.024 -0.980 18.327 1.00 92.19 305 ALA A N 1
ATOM 2253 C CA . ALA A 1 305 ? -17.261 -1.660 17.954 1.00 92.19 305 ALA A CA 1
ATOM 2254 C C . ALA A 1 305 ? -18.519 -0.915 18.427 1.00 92.19 305 ALA A C 1
ATOM 2256 O O . ALA A 1 305 ? -19.533 -0.932 17.735 1.00 92.19 305 ALA A O 1
ATOM 2257 N N . THR A 1 306 ? -18.462 -0.231 19.574 1.00 91.62 306 THR A N 1
ATOM 2258 C CA . THR A 1 306 ? -19.590 0.562 20.092 1.00 91.62 306 THR A CA 1
ATOM 2259 C C . THR A 1 306 ? -19.654 1.981 19.521 1.00 91.62 306 THR A C 1
ATOM 2261 O O . THR A 1 306 ? -20.613 2.709 19.776 1.00 91.62 306 THR A O 1
ATOM 2264 N N . ALA A 1 307 ? -18.624 2.429 18.799 1.00 93.94 307 ALA A N 1
ATOM 2265 C CA . ALA A 1 307 ? -18.560 3.782 18.267 1.00 93.94 307 ALA A CA 1
ATOM 2266 C C . ALA A 1 307 ? -19.273 3.876 16.913 1.00 93.94 307 ALA A C 1
ATOM 2268 O O . ALA A 1 307 ? -18.810 3.333 15.911 1.00 93.94 307 ALA A O 1
ATOM 2269 N N . ALA A 1 308 ? -20.367 4.639 16.862 1.00 91.06 308 ALA A N 1
ATOM 2270 C CA . ALA A 1 308 ? -21.065 4.919 15.612 1.00 91.06 308 ALA A CA 1
ATOM 2271 C C . ALA A 1 308 ? -20.108 5.508 14.557 1.00 91.06 308 ALA A C 1
ATOM 2273 O O . ALA A 1 308 ? -19.326 6.420 14.842 1.00 91.06 308 ALA A O 1
ATOM 2274 N N . GLY A 1 309 ? -20.179 4.980 13.335 1.00 95.00 309 GLY A N 1
ATOM 2275 C CA . GLY A 1 309 ? -19.317 5.390 12.229 1.00 95.00 309 GLY A CA 1
ATOM 2276 C C . GLY A 1 309 ? -17.947 4.705 12.188 1.00 95.00 309 GLY A C 1
ATOM 2277 O O . GLY A 1 309 ? -17.209 4.910 11.226 1.00 95.00 309 GLY A O 1
ATOM 2278 N N . LEU A 1 310 ? -17.571 3.901 13.187 1.00 97.56 310 LEU A N 1
ATOM 2279 C CA . LEU A 1 310 ? -16.357 3.083 13.145 1.0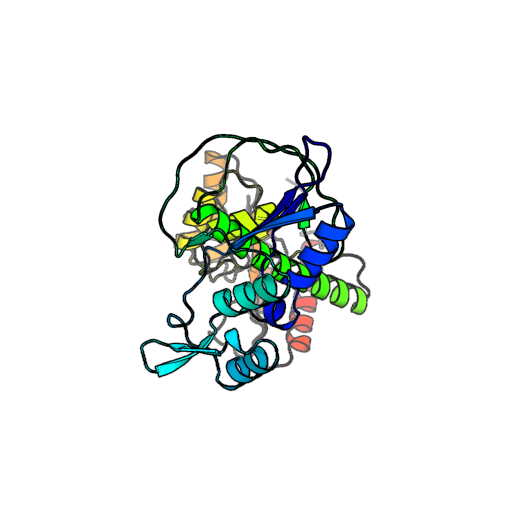0 97.56 310 LEU A CA 1
ATOM 2280 C C . LEU A 1 310 ? -16.714 1.611 12.938 1.00 97.56 310 LEU A C 1
ATOM 2282 O O . LEU A 1 310 ? -17.684 1.106 13.492 1.00 97.56 310 LEU A O 1
ATOM 2286 N N . ARG A 1 311 ? -15.888 0.907 12.164 1.00 96.50 311 ARG A N 1
ATOM 2287 C CA . ARG A 1 311 ? -16.008 -0.532 11.942 1.00 96.50 311 ARG A CA 1
ATOM 2288 C C . ARG A 1 311 ? -14.713 -1.218 12.331 1.00 96.50 311 ARG A C 1
ATOM 2290 O O . ARG A 1 311 ? -13.676 -0.996 11.709 1.00 96.50 311 ARG A O 1
ATOM 2297 N N . LEU A 1 312 ? -14.769 -2.087 13.335 1.00 95.94 312 LEU A N 1
ATOM 2298 C CA . LEU A 1 312 ? -13.626 -2.911 13.711 1.00 95.94 312 LEU A CA 1
ATOM 2299 C C . LEU A 1 312 ? -13.342 -3.943 12.609 1.00 95.94 312 LEU A C 1
ATOM 2301 O O . LEU A 1 312 ? -14.096 -4.895 12.424 1.00 95.94 312 LEU A O 1
ATOM 2305 N N . ALA A 1 313 ? -12.262 -3.726 11.861 1.00 95.25 313 ALA A N 1
ATOM 2306 C CA . ALA A 1 313 ? -11.891 -4.516 10.688 1.00 95.25 313 ALA A CA 1
ATOM 2307 C C . ALA A 1 313 ? -10.826 -5.587 10.989 1.00 95.25 313 ALA A C 1
ATOM 2309 O O . ALA A 1 313 ? -10.662 -6.525 10.209 1.00 95.25 313 ALA A O 1
ATOM 2310 N N . GLY A 1 314 ? -10.114 -5.472 12.115 1.00 95.56 314 GLY A N 1
ATOM 2311 C CA . GLY A 1 314 ? -9.165 -6.481 12.582 1.00 95.56 314 GLY A CA 1
ATOM 2312 C C . GLY A 1 314 ? -7.998 -5.899 13.373 1.00 95.56 314 GLY A C 1
ATOM 2313 O O . GLY A 1 314 ? -8.105 -4.840 13.993 1.00 95.56 314 GLY A O 1
ATOM 2314 N N . VAL A 1 315 ? -6.868 -6.600 13.322 1.00 96.44 315 VAL A N 1
ATOM 2315 C CA . VAL A 1 315 ? -5.605 -6.200 13.953 1.00 96.44 315 VAL A CA 1
ATOM 2316 C C . VAL A 1 315 ? -4.530 -5.927 12.901 1.00 96.44 315 VAL A C 1
ATOM 2318 O O . VAL A 1 315 ? -4.597 -6.423 11.777 1.00 96.44 315 VAL A O 1
ATOM 2321 N N . MET A 1 316 ? -3.536 -5.130 13.271 1.00 95.75 316 MET A N 1
ATOM 2322 C CA . MET A 1 316 ? -2.351 -4.804 12.484 1.00 95.75 316 MET A CA 1
ATOM 2323 C C . MET A 1 316 ? -1.129 -4.941 13.389 1.00 95.75 316 MET A C 1
ATOM 2325 O O . MET A 1 316 ? -1.206 -4.659 14.580 1.00 95.75 316 MET A O 1
ATOM 2329 N N . ALA A 1 317 ? 0.010 -5.354 12.853 1.00 92.88 317 ALA A N 1
ATOM 2330 C CA . ALA A 1 317 ? 1.270 -5.211 13.565 1.00 92.88 317 ALA A CA 1
ATOM 2331 C C . ALA A 1 317 ? 2.427 -5.045 12.589 1.00 92.88 317 ALA A C 1
ATOM 2333 O O . ALA A 1 317 ? 2.341 -5.395 11.410 1.00 92.88 317 ALA A O 1
ATOM 2334 N N . VAL A 1 318 ? 3.535 -4.534 13.112 1.00 88.81 318 VAL A N 1
ATOM 2335 C CA . VAL A 1 318 ? 4.801 -4.457 12.395 1.00 88.81 318 VAL A CA 1
ATOM 2336 C C . VAL A 1 318 ? 5.740 -5.476 13.023 1.00 88.81 318 VAL A C 1
ATOM 2338 O O . VAL A 1 318 ? 6.044 -5.372 14.207 1.00 88.81 318 VAL A O 1
ATOM 2341 N N . ALA A 1 319 ? 6.205 -6.447 12.234 1.00 82.12 319 ALA A N 1
ATOM 2342 C CA . ALA A 1 319 ? 7.147 -7.454 12.716 1.00 82.12 319 ALA A CA 1
ATOM 2343 C C . ALA A 1 319 ? 8.430 -6.794 13.271 1.00 82.12 319 ALA A C 1
ATOM 2345 O O . ALA A 1 319 ? 8.881 -5.791 12.700 1.00 82.12 319 ALA A O 1
ATOM 2346 N N . PRO A 1 320 ? 9.024 -7.321 14.354 1.00 75.38 320 PRO A N 1
ATOM 2347 C CA . PRO A 1 320 ? 10.270 -6.803 14.922 1.00 75.38 320 PRO A CA 1
ATOM 2348 C C . PRO A 1 320 ? 11.444 -6.909 13.930 1.00 75.38 320 PRO A C 1
ATOM 2350 O O . PRO A 1 320 ? 11.430 -7.718 13.001 1.00 75.38 320 PRO A O 1
ATOM 2353 N N . LEU A 1 321 ? 12.475 -6.071 14.095 1.00 76.88 321 LEU A N 1
ATOM 2354 C CA . LEU A 1 321 ? 13.723 -6.224 13.330 1.00 76.88 321 LEU A CA 1
ATOM 2355 C C . LEU A 1 321 ? 14.640 -7.225 14.017 1.00 76.88 321 LEU A C 1
ATOM 2357 O O . LEU A 1 321 ? 14.853 -7.135 15.218 1.00 76.88 321 LEU A O 1
ATOM 2361 N N . GLY A 1 322 ? 15.254 -8.108 13.233 1.00 74.06 322 GLY A N 1
ATOM 2362 C CA . GLY A 1 322 ? 16.296 -9.007 13.732 1.00 74.06 322 GLY A CA 1
ATOM 2363 C C . GLY A 1 322 ? 15.785 -10.221 14.508 1.00 74.06 322 GLY A C 1
ATOM 2364 O O . GLY A 1 322 ? 16.609 -10.986 14.996 1.00 74.06 322 GLY A O 1
ATOM 2365 N N . ALA A 1 323 ? 14.467 -10.426 14.581 1.00 74.44 323 ALA A N 1
ATOM 2366 C CA . ALA A 1 323 ? 13.851 -11.641 15.105 1.00 74.44 323 ALA A CA 1
ATOM 2367 C C . ALA A 1 323 ? 13.075 -12.381 13.995 1.00 74.44 323 ALA A C 1
ATOM 2369 O O . ALA A 1 323 ? 12.650 -11.734 13.026 1.00 74.44 323 ALA A O 1
ATOM 2370 N N . PRO A 1 324 ? 12.901 -13.712 14.106 1.00 77.56 324 PRO A N 1
ATOM 2371 C CA . PRO A 1 324 ? 12.090 -14.487 13.172 1.00 77.56 324 PRO A CA 1
ATOM 2372 C C . PRO A 1 324 ? 10.656 -13.933 13.101 1.00 77.56 324 PRO A C 1
ATOM 2374 O O . PRO A 1 324 ? 10.011 -13.764 14.139 1.00 77.56 324 PRO A O 1
ATOM 2377 N N . PRO A 1 325 ? 10.141 -13.596 11.906 1.00 83.31 325 PRO A N 1
ATOM 2378 C CA . PRO A 1 325 ? 8.793 -13.054 11.767 1.00 83.31 325 PRO A CA 1
ATOM 2379 C C . PRO A 1 325 ? 7.694 -14.070 12.111 1.00 83.31 325 PRO A C 1
ATOM 2381 O O . PRO A 1 325 ? 6.576 -13.656 12.406 1.00 83.31 325 PRO A O 1
ATOM 2384 N N . GLU A 1 326 ? 7.983 -15.370 12.063 1.00 86.38 326 GLU A N 1
ATOM 2385 C CA . GLU A 1 326 ? 7.012 -16.448 12.251 1.00 86.38 326 GLU A CA 1
ATOM 2386 C C . GLU A 1 326 ? 6.334 -16.369 13.625 1.00 86.38 326 GLU A C 1
ATOM 2388 O O . GLU A 1 326 ? 5.116 -16.224 13.688 1.00 86.38 326 GLU A O 1
ATOM 2393 N N . GLU A 1 327 ? 7.111 -16.337 14.712 1.00 85.06 327 GLU A N 1
ATOM 2394 C CA . GLU A 1 327 ? 6.589 -16.261 16.087 1.00 85.06 327 GLU A CA 1
ATOM 2395 C C . GLU A 1 327 ? 5.760 -14.985 16.315 1.00 85.06 327 GLU A C 1
ATOM 2397 O O . GLU A 1 327 ? 4.694 -14.998 16.935 1.00 85.06 327 GLU A O 1
ATOM 2402 N N . ALA A 1 328 ? 6.224 -13.866 15.754 1.00 85.69 328 ALA A N 1
ATOM 2403 C CA . ALA A 1 328 ? 5.543 -12.580 15.832 1.00 85.69 328 ALA A CA 1
ATOM 2404 C C . ALA A 1 328 ? 4.172 -12.622 15.126 1.00 85.69 328 ALA A C 1
ATOM 2406 O O . ALA A 1 328 ? 3.173 -12.124 15.656 1.00 85.69 328 ALA A O 1
ATOM 2407 N N . PHE A 1 329 ? 4.098 -13.235 13.943 1.00 87.25 329 PHE A N 1
ATOM 2408 C CA . PHE A 1 329 ? 2.844 -13.372 13.207 1.00 87.25 329 PHE A CA 1
ATOM 2409 C C . PHE A 1 329 ? 1.921 -14.452 13.782 1.00 87.25 329 PHE A C 1
ATOM 2411 O O . PHE A 1 329 ? 0.706 -14.266 13.726 1.00 87.25 329 PHE A O 1
ATOM 2418 N N . GLU A 1 330 ? 2.450 -15.516 14.390 1.00 90.56 330 GLU A N 1
ATOM 2419 C CA . GLU A 1 330 ? 1.658 -16.487 15.158 1.00 90.56 330 GLU A CA 1
ATOM 2420 C C . GLU A 1 330 ? 0.987 -15.821 16.365 1.00 90.56 330 GLU A C 1
ATOM 2422 O O . GLU A 1 330 ? -0.222 -15.963 16.562 1.00 90.56 330 GLU A O 1
ATOM 2427 N N . LYS A 1 331 ? 1.730 -14.998 17.118 1.00 89.62 331 LYS A N 1
ATOM 2428 C CA . LYS A 1 331 ? 1.184 -14.195 18.224 1.00 89.62 331 LYS A CA 1
ATOM 2429 C C . LYS A 1 331 ? 0.051 -13.283 17.747 1.00 89.62 331 LYS A C 1
ATOM 2431 O O . LYS A 1 331 ? -1.016 -13.259 18.357 1.00 89.62 331 LYS A O 1
ATOM 2436 N N . LEU A 1 332 ? 0.240 -12.574 16.631 1.00 93.12 332 LEU A N 1
ATOM 2437 C CA . LEU A 1 332 ? -0.808 -11.728 16.048 1.00 93.12 332 LEU A CA 1
ATOM 2438 C C . LEU A 1 332 ? -2.024 -12.538 15.571 1.00 93.12 332 LEU A C 1
ATOM 2440 O O . LEU A 1 332 ? -3.157 -12.081 15.720 1.00 93.12 332 LEU A O 1
ATOM 2444 N N . ALA A 1 333 ? -1.807 -13.722 14.991 1.00 92.38 333 ALA A N 1
ATOM 2445 C CA . ALA A 1 333 ? -2.879 -14.594 14.521 1.00 92.38 333 ALA A CA 1
ATOM 2446 C C . ALA A 1 333 ? -3.760 -15.082 15.679 1.00 92.38 333 ALA A C 1
ATOM 2448 O O . ALA A 1 333 ? -4.984 -15.024 15.555 1.00 92.38 333 ALA A O 1
ATOM 2449 N N . ASN A 1 334 ? -3.154 -15.467 16.807 1.00 93.56 334 ASN A N 1
ATOM 2450 C CA . ASN A 1 334 ? -3.875 -15.841 18.027 1.00 93.56 334 ASN A CA 1
ATOM 2451 C C . ASN A 1 334 ? -4.718 -14.671 18.549 1.00 93.56 334 ASN A C 1
ATOM 2453 O O . ASN A 1 334 ? -5.927 -14.813 18.691 1.00 93.56 334 ASN A O 1
ATOM 2457 N N . ILE A 1 335 ? -4.126 -13.477 18.675 1.00 93.38 335 ILE A N 1
ATOM 2458 C CA . ILE A 1 335 ? -4.854 -12.262 19.086 1.00 93.38 335 ILE A CA 1
ATOM 2459 C C . ILE A 1 335 ? -6.017 -11.959 18.129 1.00 93.38 335 ILE A C 1
ATOM 2461 O O . ILE A 1 335 ? -7.107 -11.581 18.555 1.00 93.38 335 ILE A O 1
ATOM 2465 N N . SER A 1 336 ? -5.817 -12.126 16.817 1.00 93.38 336 SER A N 1
ATOM 2466 C CA . SER A 1 336 ? -6.891 -11.929 15.842 1.00 93.38 336 SER A CA 1
ATOM 2467 C C . SER A 1 336 ? -8.010 -12.960 15.981 1.00 93.38 336 SER A C 1
ATOM 2469 O O . SER A 1 336 ? -9.151 -12.632 15.650 1.00 93.38 336 SER A O 1
ATOM 2471 N N . GLN A 1 337 ? -7.694 -14.196 16.365 1.00 92.38 337 GLN A N 1
ATOM 2472 C CA . GLN A 1 337 ? -8.678 -15.250 16.571 1.00 92.38 337 GLN A CA 1
ATOM 2473 C C . GLN A 1 337 ? -9.485 -14.991 17.846 1.00 92.38 337 GLN A C 1
ATOM 2475 O O . GLN A 1 337 ? -10.712 -14.938 17.765 1.00 92.38 337 GLN A O 1
ATOM 2480 N N . ASP A 1 338 ? -8.808 -14.694 18.955 1.00 90.50 338 ASP A N 1
ATOM 2481 C CA . ASP A 1 338 ? -9.434 -14.318 20.227 1.00 90.50 338 ASP A CA 1
ATOM 2482 C C . ASP A 1 338 ? -10.389 -13.134 20.030 1.00 90.50 338 ASP A C 1
ATOM 2484 O O . ASP A 1 338 ? -11.540 -13.159 20.466 1.00 90.50 338 ASP A O 1
ATOM 2488 N N . LEU A 1 339 ? -9.961 -12.132 19.254 1.00 89.94 339 LEU A N 1
ATOM 2489 C CA . LEU A 1 339 ? -10.788 -10.978 18.924 1.00 89.94 339 LEU A CA 1
ATOM 2490 C C . LEU A 1 339 ? -12.060 -11.350 18.141 1.00 89.94 339 LEU A C 1
ATOM 2492 O O . LEU A 1 339 ? -13.130 -10.790 18.384 1.00 89.94 339 LEU A O 1
ATOM 2496 N N . ARG A 1 340 ? -11.975 -12.284 17.187 1.00 87.88 340 ARG A N 1
ATOM 2497 C CA . ARG A 1 340 ? -13.159 -12.746 16.440 1.00 87.88 340 ARG A CA 1
ATOM 2498 C C . ARG A 1 340 ? -14.141 -13.469 17.352 1.00 87.88 340 ARG A C 1
ATOM 2500 O O . ARG A 1 340 ? -15.346 -13.285 17.190 1.00 87.88 340 ARG A O 1
ATOM 2507 N N . ASP A 1 341 ? -13.645 -14.267 18.288 1.00 84.94 341 ASP A N 1
ATOM 2508 C CA . ASP A 1 341 ? -14.484 -15.022 19.219 1.00 84.94 341 ASP A CA 1
ATOM 2509 C C . ASP A 1 341 ? -15.125 -14.100 20.271 1.00 84.94 341 ASP A C 1
ATOM 2511 O O . ASP A 1 341 ? -16.317 -14.228 20.568 1.00 84.94 341 ASP A O 1
ATOM 2515 N N . PHE A 1 342 ? -14.396 -13.076 20.720 1.00 79.50 342 PHE A N 1
ATOM 2516 C CA . PHE A 1 342 ? -14.901 -12.001 21.575 1.00 79.50 342 PHE A CA 1
ATOM 2517 C C . PHE A 1 342 ? -16.056 -11.218 20.930 1.00 79.50 342 PHE A C 1
ATOM 2519 O O . PHE A 1 342 ? -17.073 -10.968 21.576 1.00 79.50 342 PHE A O 1
ATOM 2526 N N . ILE A 1 343 ? -15.942 -10.865 19.643 1.00 74.81 343 ILE A N 1
ATOM 2527 C CA . ILE A 1 343 ? -16.990 -10.123 18.912 1.00 74.81 343 ILE A CA 1
ATOM 2528 C C . ILE A 1 343 ? -18.189 -11.021 18.567 1.00 74.81 343 ILE A C 1
ATOM 2530 O O . ILE A 1 343 ? -19.326 -10.554 18.535 1.00 74.81 343 ILE A O 1
ATOM 2534 N N . ARG A 1 344 ? -17.957 -12.311 18.282 1.00 66.38 344 ARG A N 1
ATOM 2535 C CA . ARG A 1 344 ? -19.029 -13.280 17.982 1.00 66.38 344 ARG A CA 1
ATOM 2536 C C . ARG A 1 344 ? -19.826 -13.690 19.211 1.00 66.38 344 ARG A C 1
ATOM 2538 O O . ARG A 1 344 ? -20.959 -14.147 19.060 1.00 66.38 344 ARG A O 1
ATOM 2545 N N . THR A 1 345 ? -19.247 -13.564 20.400 1.00 50.75 345 THR A N 1
ATOM 2546 C CA . THR A 1 345 ? -19.983 -13.778 21.641 1.00 50.75 345 THR A CA 1
ATOM 2547 C C . THR A 1 345 ? -21.049 -12.685 21.735 1.00 50.75 345 THR A C 1
ATOM 2549 O O . THR A 1 345 ? -20.696 -11.506 21.690 1.00 50.75 345 THR A O 1
ATOM 2552 N N . PRO A 1 346 ? -22.352 -13.025 21.820 1.00 42.50 346 PRO A N 1
ATOM 2553 C CA . PRO A 1 346 ? -23.385 -12.023 21.993 1.00 42.50 346 PRO A CA 1
ATOM 2554 C C . PRO A 1 346 ? -23.123 -11.340 23.329 1.00 42.50 346 PRO A C 1
ATOM 2556 O O . PRO A 1 346 ? -23.371 -11.906 24.395 1.00 42.50 346 PRO A O 1
ATOM 2559 N N . TRP A 1 347 ? -22.601 -10.122 23.271 1.00 41.66 347 TRP A N 1
ATOM 2560 C CA . TRP A 1 347 ? -22.702 -9.196 24.380 1.00 41.66 347 TRP A CA 1
ATOM 2561 C C . TRP A 1 347 ? -24.183 -9.118 24.719 1.00 41.66 347 TRP A C 1
ATOM 2563 O O . TRP A 1 347 ? -25.004 -8.881 23.836 1.00 41.66 347 TRP A O 1
ATOM 2573 N N . GLY A 1 348 ? -24.535 -9.435 25.964 1.00 38.41 348 GLY A N 1
ATOM 2574 C CA . GLY A 1 348 ? -25.913 -9.539 26.434 1.00 38.41 348 GLY A CA 1
ATOM 2575 C C . GLY A 1 348 ? -26.657 -8.202 26.452 1.00 38.41 348 GLY A C 1
ATOM 2576 O O . GLY A 1 348 ? -27.076 -7.760 27.516 1.00 38.41 348 GLY A O 1
ATOM 2577 N N . TYR A 1 349 ? -26.851 -7.581 25.290 1.00 33.09 349 TYR A N 1
ATOM 2578 C CA . TYR A 1 349 ? -27.761 -6.471 25.048 1.00 33.09 349 TYR A CA 1
ATOM 2579 C C . TYR A 1 349 ? -28.491 -6.696 23.712 1.00 33.09 349 TYR A C 1
ATOM 2581 O O . TYR A 1 349 ? -27.851 -7.004 22.706 1.00 33.09 349 TYR A O 1
ATOM 2589 N N . PRO A 1 350 ? -29.832 -6.598 23.691 1.00 28.05 350 PRO A N 1
ATOM 2590 C CA . PRO A 1 350 ? -30.620 -6.826 22.486 1.00 28.05 350 PRO A CA 1
ATOM 2591 C C . PRO A 1 350 ? -30.368 -5.726 21.439 1.00 28.05 350 PRO A C 1
ATOM 2593 O O . PRO A 1 350 ? -29.971 -4.619 21.809 1.00 28.05 350 PRO A O 1
ATOM 2596 N N . PRO A 1 351 ? -30.621 -6.001 20.144 1.00 34.12 351 PRO A N 1
ATOM 2597 C CA . PRO A 1 351 ? -30.553 -4.981 19.103 1.00 34.12 351 PRO A CA 1
ATOM 2598 C C . PRO A 1 351 ? -31.567 -3.868 19.409 1.00 34.12 351 PRO A C 1
ATOM 2600 O O . PRO A 1 351 ? -32.753 -4.152 19.599 1.00 34.12 351 PRO A O 1
ATOM 2603 N N . GLY A 1 352 ? -31.075 -2.630 19.497 1.00 35.97 352 GLY A N 1
ATOM 2604 C CA . GLY A 1 352 ? -31.863 -1.404 19.647 1.00 35.97 352 GLY A CA 1
ATOM 2605 C C . GLY A 1 352 ? -31.981 -0.647 18.339 1.00 35.97 352 GLY A C 1
ATOM 2606 O O . GLY A 1 352 ? -30.979 -0.641 17.588 1.00 35.97 352 GLY A O 1
#

Radius of gyration: 27.72 Å; chains: 1; bounding box: 68×45×81 Å

Foldseek 3Di:
DKWFDAPPDFKIKDWDDDQDLVNLLVLVLLVVVVVRVVVRRPAMEAEDDDDDAQQRDADDPVSLVSSCVSQVQQWDHHPVGHTGGGSSSSSVVSCVVVVYYHPYDDHDDDDDDDDDDDDDFDDDDPIGIDMDGDDDGDDDPVVVVLVVLLVVLLVVVVVVVVVQVVVCVVVVHPDGDQDEAEQEPHDLSSVVSVLVVVRAHYEYADLVRQLVSCVVPVPGNHAYEHEHADDLVCLLSCLVGHQEYQAAADLSNLVSNLVNQVVVCVVPVDAAYEYAFEEDLDPVVPPPGHGYHLVCLLVNLVSQVPRPSGDHNFYDYDADPPDDSVVSVVVRVVSRVVSVVSVPPPPPDDDD

pLDDT: mean 79.18, std 21.53, range [24.86, 98.56]

Secondary structure (DSSP, 8-state):
-EEEE-TTSS--EEEE----HHHHHTTHHHHHHHHHHHTT--EEEEEE-S---TTS----HHHHHHHHHH-GGGEEE-TTS-EEE-HHHHHHHHHHTTT-EEEEE--S---------------BTTBEEEE----S----HHHHHHHHHHHHHHHHHHHHHHHHHHHHHHTT-SSPPPPPEE-TTS-HHHHHHHHHTT--EEEES-HHHHHHHHHHTTTS--EEEE-S---GGGHHHHTTTEEEEEEE-SHHHHHHHHHHHHHHHHHH-PPPEEEEEEB---TT--TTS--B-GGGHHHHHHHHHTSTTEEEEEEE--PPSSS-HHHHHHHHHHHHHHHHHHHHS--S----

Sequence (352 aa):
MLLGKVPDDVNPVLAVVHAGRPGVAADIVSATVVEMRNRGAAAISAWVGPSICGECYEVPEQLRTDVAAAVPETWSTTSWGTPALDLPAGVRAQLQALDITVEYSGSARARPPGSSRTAAIRKQGGLQVWCGRMSEDFPTAESAAGDRRTAELRERLSAVRQRISAATAAAGRSEEPQLIVVSKFHPAADVARLAALGVTDVGENRDQEAAAKSAELAGLPVRWHFIGQLQSNKAKSVVKYAFSVQSIDRPQLAEALAKAVARQQSESGRPDLDCYIQVSLEDDGGAHRGGAAPSDVERLAESIATAAGLRLAGVMAVAPLGAPPEEAFEKLANISQDLRDFIRTPWGYPPG